Protein AF-A0A925YW49-F1 (afdb_monomer)

pLDDT: mean 83.59, std 14.42, range [41.22, 98.0]

Solvent-accessible surface area (backbone atoms only — not comparable to full-atom values): 11622 Å² total; per-residue (Å²): 133,91,85,91,88,90,87,86,74,69,70,67,58,54,56,54,53,50,52,53,51,54,50,52,53,54,55,55,59,61,57,54,54,59,50,54,48,52,54,51,44,43,70,61,32,30,30,22,32,72,50,40,40,83,30,24,50,74,82,43,64,48,84,72,46,85,48,82,84,59,51,49,72,68,56,49,52,48,52,54,50,34,51,74,68,64,39,38,46,30,37,29,30,42,33,33,38,38,31,25,48,55,89,66,76,49,68,24,55,40,46,41,40,49,19,44,34,22,57,72,82,42,79,73,43,80,35,45,53,89,59,67,44,80,40,57,48,28,94,68,57,48,81,41,68,28,62,42,72,46,48,50,30,81,80,43,47,91,52,41,71,69,43,46,52,50,51,51,34,20,50,42,66,68,42,94,57,83,60,50,51,35,37,44,24,38,47,21,30,72,43,100,92,44,78,45,69,51,95,60,74,45,74,32,30,53,88,51,75,75

Nearest PDB structures (foldseek):
  3but-assembly1_A-2  TM=4.505E-01  e=1.052E-03  Archaeoglobus fulgidus DSM 4304
  7a40-assembly2_B  TM=2.326E-01  e=1.062E+00  Caenorhabditis elegans
  5zbr-assembly2_A  TM=1.866E-01  e=8.525E-01  Rattus norvegicus

Secondary structure (DSSP, 8-state):
-------SSSHHHHHHHHHHHHHHHHHHHHHHHHHHHHHHHHHTSEEEEEEEEEEEETTEEGGG-SSGGGS-HHHHHHHHHHHHTT--EEEEEEEEEEE--GGG-S-EEE-EEEEEEEETTEEEEEE--SS-EEE-S-SSPEEEEEEEEEEHHHHHGGGHHHHHHHHHHHHTT-SSSPP-EEEEEEEEEEETTEEEE-SS-EEEESSS--

Foldseek 3Di:
DDDDDDDDDDPVVVVVVVVVVVVVVVVVVVQVVQVVLLVVQQVQKWKAWAAWAQKDKLNHRCLQDLDPVSQDPVNVVSLVVCLVVLWIKMKTWGKMWIARAVVSVDKHKFAKKWWFKDKQNFTWDIWMFPGIDIHDHDPGTDIGTIIDITTCSVGPVVCPSVRSSVSSCQRRVSDPDHIKIKIFIWTWGAGPVGIDIDPGTDIHTHPDID

Structure (mmCIF, N/CA/C/O backbone):
data_AF-A0A925YW49-F1
#
_entry.id   AF-A0A925YW49-F1
#
loop_
_atom_site.group_PDB
_atom_site.id
_atom_site.type_symbol
_atom_site.label_atom_id
_atom_site.label_alt_id
_atom_site.label_comp_id
_atom_site.label_asym_id
_atom_site.label_entity_id
_atom_site.label_seq_id
_atom_site.pdbx_PDB_ins_code
_atom_site.Cartn_x
_atom_site.Cartn_y
_atom_site.Cartn_z
_atom_site.occupancy
_atom_site.B_iso_or_equiv
_atom_site.auth_seq_id
_atom_site.auth_comp_id
_atom_site.auth_asym_id
_atom_site.auth_atom_id
_atom_site.pdbx_PDB_model_num
ATOM 1 N N . MET A 1 1 ? 66.474 49.342 -42.783 1.00 41.22 1 MET A N 1
ATOM 2 C CA . MET A 1 1 ? 65.760 49.451 -41.494 1.00 41.22 1 MET A CA 1
ATOM 3 C C . MET A 1 1 ? 64.376 48.838 -41.657 1.00 41.22 1 MET A C 1
ATOM 5 O O . MET A 1 1 ? 63.644 49.258 -42.536 1.00 41.22 1 MET A O 1
ATOM 9 N N . GLN A 1 2 ? 64.138 47.773 -40.887 1.00 48.06 2 GLN A N 1
ATOM 10 C CA . GLN A 1 2 ? 62.879 47.123 -40.485 1.00 48.06 2 GLN A CA 1
ATOM 11 C C . GLN A 1 2 ? 61.585 47.440 -41.259 1.00 48.06 2 GLN A C 1
ATOM 13 O O . GLN A 1 2 ? 60.981 48.477 -41.037 1.00 48.06 2 GLN A O 1
ATOM 18 N N . HIS A 1 3 ? 61.067 46.461 -42.003 1.00 46.75 3 HIS A N 1
ATOM 19 C CA . HIS A 1 3 ? 59.624 46.239 -42.145 1.00 46.75 3 HIS A CA 1
ATOM 20 C C . HIS A 1 3 ? 59.361 44.743 -42.379 1.00 46.75 3 HIS A C 1
ATOM 22 O O . HIS A 1 3 ? 60.137 44.104 -43.081 1.00 46.75 3 HIS A O 1
ATOM 28 N N . LEU A 1 4 ? 58.247 44.249 -41.818 1.00 51.31 4 LEU A N 1
ATOM 29 C CA . LEU A 1 4 ? 57.618 42.915 -41.938 1.00 51.31 4 LEU A CA 1
ATOM 30 C C . LEU A 1 4 ? 57.817 41.952 -40.759 1.00 51.31 4 LEU A C 1
ATOM 32 O O . LEU A 1 4 ? 58.617 41.033 -40.822 1.00 51.31 4 LEU A O 1
ATOM 36 N N . HIS A 1 5 ? 56.960 42.080 -39.745 1.00 52.75 5 HIS A N 1
ATOM 37 C CA . HIS A 1 5 ? 56.426 40.942 -38.989 1.00 52.75 5 HIS A CA 1
ATOM 38 C C . HIS A 1 5 ? 55.096 41.364 -38.359 1.00 52.75 5 HIS A C 1
ATOM 40 O O . HIS A 1 5 ? 55.127 42.151 -37.424 1.00 52.75 5 HIS A O 1
ATOM 46 N N . ALA A 1 6 ? 53.956 40.867 -38.861 1.00 56.25 6 ALA A N 1
ATOM 47 C CA . ALA A 1 6 ? 52.731 40.633 -38.069 1.00 56.25 6 ALA A CA 1
ATOM 48 C C . ALA A 1 6 ? 51.527 40.242 -38.950 1.00 56.25 6 ALA A C 1
ATOM 50 O O . ALA A 1 6 ? 50.597 41.022 -39.084 1.00 56.25 6 ALA A O 1
ATOM 51 N N . VAL A 1 7 ? 51.480 39.030 -39.517 1.00 57.09 7 VAL A N 1
ATOM 52 C CA . VAL A 1 7 ? 50.195 38.437 -39.953 1.00 57.09 7 VAL A CA 1
ATOM 53 C C . VAL A 1 7 ? 50.278 36.907 -39.875 1.00 57.09 7 VAL A C 1
ATOM 55 O O . VAL A 1 7 ? 50.508 36.263 -40.893 1.00 57.09 7 VAL A O 1
ATOM 58 N N . ARG A 1 8 ? 50.129 36.279 -38.691 1.00 53.94 8 ARG A N 1
ATOM 59 C CA . ARG A 1 8 ? 49.793 34.829 -38.645 1.00 53.94 8 ARG A CA 1
ATOM 60 C C . ARG A 1 8 ? 49.274 34.229 -37.328 1.00 53.94 8 ARG A C 1
ATOM 62 O O . ARG A 1 8 ? 49.389 33.023 -37.147 1.00 53.94 8 ARG A O 1
ATOM 69 N N . THR A 1 9 ? 48.672 34.995 -36.417 1.00 51.91 9 THR A N 1
ATOM 70 C CA . THR A 1 9 ? 48.276 34.453 -35.093 1.00 51.91 9 THR A CA 1
ATOM 71 C C . THR A 1 9 ? 46.770 34.383 -34.811 1.00 51.91 9 THR A C 1
ATOM 73 O O . THR A 1 9 ? 46.378 33.720 -33.858 1.00 51.91 9 THR A O 1
ATOM 76 N N . HIS A 1 10 ? 45.892 34.970 -35.635 1.00 49.78 10 HIS A N 1
ATOM 77 C CA . HIS A 1 10 ? 44.449 34.994 -35.324 1.00 49.78 10 HIS A CA 1
ATOM 78 C C . HIS A 1 10 ? 43.659 33.741 -35.757 1.00 49.78 10 HIS A C 1
ATOM 80 O O . HIS A 1 10 ? 42.745 33.323 -35.043 1.00 49.78 10 HIS A O 1
ATOM 86 N N . SER A 1 11 ? 44.020 33.105 -36.878 1.00 53.34 11 SER A N 1
ATOM 87 C CA . SER A 1 11 ? 43.208 32.037 -37.498 1.00 53.34 11 SER A CA 1
ATOM 88 C C . SER A 1 11 ? 43.183 30.722 -36.694 1.00 53.34 11 SER A C 1
ATOM 90 O O . SER A 1 11 ? 42.149 30.065 -36.582 1.00 53.34 11 SER A O 1
ATOM 92 N N . THR A 1 12 ? 44.285 30.368 -36.027 1.00 51.78 12 THR A N 1
ATOM 93 C CA . THR A 1 12 ? 44.397 29.112 -35.262 1.00 51.78 12 THR A CA 1
ATOM 94 C C . THR A 1 12 ? 43.567 29.109 -33.973 1.00 51.78 12 THR A C 1
ATOM 96 O O . THR A 1 12 ? 43.119 28.050 -33.533 1.00 51.78 12 THR A O 1
ATOM 99 N N . SER A 1 13 ? 43.301 30.279 -33.378 1.00 57.59 13 SER A N 1
ATOM 100 C CA . SER A 1 13 ? 42.516 30.390 -32.138 1.00 57.59 13 SER A CA 1
ATOM 101 C C . SER A 1 13 ? 41.012 30.173 -32.353 1.00 57.59 13 SER A C 1
ATOM 103 O O . SER A 1 13 ? 40.352 29.559 -31.515 1.00 57.59 13 SER A O 1
ATOM 105 N N . LEU A 1 14 ? 40.480 30.621 -33.495 1.00 57.44 14 LEU A N 1
ATOM 106 C CA . LEU A 1 14 ? 39.070 30.482 -33.870 1.00 57.44 14 LEU A CA 1
ATOM 107 C C . LEU A 1 14 ? 38.728 29.033 -34.234 1.00 57.44 14 LEU A C 1
ATOM 109 O O . LEU A 1 14 ? 37.736 28.500 -33.745 1.00 57.44 14 LEU A O 1
ATOM 113 N N . ILE A 1 15 ? 39.598 28.358 -34.991 1.00 59.41 15 ILE A N 1
ATOM 114 C CA . ILE A 1 15 ? 39.427 26.944 -35.366 1.00 59.41 15 ILE A CA 1
ATOM 115 C C . ILE A 1 15 ? 39.501 26.031 -34.129 1.00 59.41 15 ILE A C 1
ATOM 117 O O . ILE A 1 15 ? 38.714 25.090 -34.009 1.00 59.41 15 ILE A O 1
ATOM 121 N N . ARG A 1 16 ? 40.385 26.340 -33.164 1.00 58.62 16 ARG A N 1
ATOM 122 C CA . ARG A 1 16 ? 40.495 25.608 -31.886 1.00 58.62 16 ARG A CA 1
ATOM 123 C C . ARG A 1 16 ? 39.280 25.823 -30.978 1.00 58.62 16 ARG A C 1
ATOM 125 O O . ARG A 1 16 ? 38.855 24.900 -30.295 1.00 58.62 16 ARG A O 1
ATOM 132 N N . ARG A 1 17 ? 38.697 27.027 -30.975 1.00 60.09 17 ARG A N 1
ATOM 133 C CA . ARG A 1 17 ? 37.456 27.330 -30.236 1.00 60.09 17 ARG A CA 1
ATOM 134 C C . ARG A 1 17 ? 36.233 26.653 -30.862 1.00 60.09 17 ARG A C 1
ATOM 136 O O . ARG A 1 17 ? 35.363 26.181 -30.132 1.00 60.09 17 ARG A O 1
ATOM 143 N N . PHE A 1 18 ? 36.195 26.555 -32.190 1.00 60.81 18 PHE A N 1
ATOM 144 C CA . PHE A 1 18 ? 35.113 25.892 -32.918 1.00 60.81 18 PHE A CA 1
ATOM 145 C C . PHE A 1 18 ? 35.139 24.369 -32.722 1.00 60.81 18 PHE A C 1
ATOM 147 O O . PHE A 1 18 ? 34.116 23.779 -32.389 1.00 60.81 18 PHE A O 1
ATOM 154 N N . THR A 1 19 ? 36.314 23.738 -32.809 1.00 66.00 19 THR A N 1
ATOM 155 C CA . THR A 1 19 ? 36.469 22.294 -32.535 1.00 66.00 19 THR A CA 1
ATOM 156 C C . THR A 1 19 ? 36.156 21.930 -31.083 1.00 66.00 19 THR A C 1
ATOM 158 O O . THR A 1 19 ? 35.494 20.921 -30.855 1.00 66.00 19 THR A O 1
ATOM 161 N N . LEU A 1 20 ? 36.528 22.766 -30.104 1.00 66.50 20 LEU A N 1
ATOM 162 C CA . LEU A 1 20 ? 36.166 22.544 -28.696 1.00 66.50 20 LEU A CA 1
ATOM 163 C C . LEU A 1 20 ? 34.647 22.648 -28.460 1.00 66.50 20 LEU A C 1
ATOM 165 O O . LEU A 1 20 ? 34.081 21.870 -27.698 1.00 66.50 20 LEU A O 1
ATOM 169 N N . SER A 1 21 ? 33.982 23.580 -29.150 1.00 68.12 21 SER A N 1
ATOM 170 C CA . SER A 1 21 ? 32.527 23.767 -29.054 1.00 68.12 21 SER A CA 1
ATOM 171 C C . SER A 1 21 ? 31.764 22.594 -29.677 1.00 68.12 21 SER A C 1
ATOM 173 O O . SER A 1 21 ? 30.837 22.074 -29.062 1.00 68.12 21 SER A O 1
ATOM 175 N N . VAL A 1 22 ? 32.189 22.115 -30.853 1.00 70.25 22 VAL A N 1
ATOM 176 C CA . VAL A 1 22 ? 31.599 20.933 -31.510 1.00 70.25 22 VAL A CA 1
ATOM 177 C C . VAL A 1 22 ? 31.833 19.663 -30.682 1.00 70.25 22 VAL A C 1
ATOM 179 O O . VAL A 1 22 ? 30.909 18.867 -30.521 1.00 70.25 22 VAL A O 1
ATOM 182 N N . ALA A 1 23 ? 33.018 19.499 -30.082 1.00 71.75 23 ALA A N 1
ATOM 183 C CA . ALA A 1 23 ? 33.314 18.377 -29.191 1.00 71.75 23 ALA A CA 1
ATOM 184 C C . ALA A 1 23 ? 32.429 18.389 -27.928 1.00 71.75 23 ALA A C 1
ATOM 186 O O . ALA A 1 23 ? 31.823 17.367 -27.603 1.00 71.75 23 ALA A O 1
ATOM 187 N N . CYS A 1 24 ? 32.262 19.540 -27.266 1.00 66.62 24 CYS A N 1
ATOM 188 C CA . CYS A 1 24 ? 31.346 19.672 -26.126 1.00 66.62 24 CYS A CA 1
ATOM 189 C C . CYS A 1 24 ? 29.885 19.387 -26.505 1.00 66.62 24 CYS A C 1
ATOM 191 O O . CYS A 1 24 ? 29.200 18.669 -25.779 1.00 66.62 24 CYS A O 1
ATOM 193 N N . ILE A 1 25 ? 29.410 19.887 -27.652 1.00 66.81 25 ILE A N 1
ATOM 194 C CA . ILE A 1 25 ? 28.046 19.609 -28.133 1.00 66.81 25 ILE A CA 1
ATOM 195 C C . ILE A 1 25 ? 27.869 18.108 -28.412 1.00 66.81 25 ILE A C 1
ATOM 197 O O . ILE A 1 25 ? 26.855 17.533 -28.024 1.00 66.81 25 ILE A O 1
ATOM 201 N N . SER A 1 26 ? 28.866 17.443 -29.005 1.00 61.72 26 SER A N 1
ATOM 202 C CA . SER A 1 26 ? 28.808 15.997 -29.264 1.00 61.72 26 SER A CA 1
ATOM 203 C C . SER A 1 26 ? 28.783 15.146 -27.983 1.00 61.72 26 SER A C 1
ATOM 205 O O . SER A 1 26 ? 28.053 14.156 -27.921 1.00 61.72 26 SER A O 1
ATOM 207 N N . LEU A 1 27 ? 29.493 15.564 -26.926 1.00 61.12 27 LEU A N 1
ATOM 208 C CA . LEU A 1 27 ? 29.489 14.888 -25.622 1.00 61.12 27 LEU A CA 1
ATOM 209 C C . LEU A 1 27 ? 28.134 15.023 -24.900 1.00 61.12 27 LEU A C 1
ATOM 211 O O . LEU A 1 27 ? 27.661 14.079 -24.262 1.00 61.12 27 LEU A O 1
ATOM 215 N N . LEU A 1 28 ? 27.477 16.180 -25.040 1.00 60.25 28 LEU A N 1
ATOM 216 C CA . LEU A 1 28 ? 26.144 16.423 -24.478 1.00 60.25 28 LEU A CA 1
ATOM 217 C C . LEU A 1 28 ? 25.065 15.564 -25.159 1.00 60.25 28 LEU A C 1
ATOM 219 O O . LEU A 1 28 ? 24.180 15.045 -24.479 1.00 60.25 28 LEU A O 1
ATOM 223 N N . MET A 1 29 ? 25.171 15.334 -26.473 1.00 59.22 29 MET A N 1
ATOM 224 C CA . MET A 1 29 ? 24.205 14.510 -27.214 1.00 59.22 29 MET A CA 1
ATOM 225 C C . MET A 1 29 ? 24.267 13.025 -26.816 1.00 59.22 29 MET A C 1
ATOM 227 O O . MET A 1 29 ? 23.222 12.391 -26.678 1.00 59.22 29 MET A O 1
ATOM 231 N N . LEU A 1 30 ? 25.456 12.474 -26.542 1.00 56.75 30 LEU A N 1
ATOM 232 C CA . LEU A 1 30 ? 25.621 11.069 -26.122 1.00 56.75 30 LEU A CA 1
ATOM 233 C C . LEU A 1 30 ? 25.052 10.787 -24.720 1.00 56.75 30 LEU A C 1
ATOM 235 O O . LEU A 1 30 ? 24.528 9.704 -24.465 1.00 56.75 30 LEU A O 1
ATOM 239 N N . SER A 1 31 ? 25.111 11.774 -23.824 1.00 56.53 31 SER A N 1
ATOM 240 C CA . SER A 1 31 ? 24.652 11.651 -22.431 1.00 56.53 31 SER A CA 1
ATOM 241 C C . SER A 1 31 ? 23.123 11.603 -22.314 1.00 56.53 31 SER A C 1
ATOM 243 O O . SER A 1 31 ? 22.579 10.953 -21.426 1.00 56.53 31 SER A O 1
ATOM 245 N N . SER A 1 32 ? 22.425 12.268 -23.239 1.00 55.62 32 SER A N 1
ATOM 246 C CA . SER A 1 32 ? 20.958 12.331 -23.261 1.00 55.62 32 SER A CA 1
ATOM 247 C C . SER A 1 32 ? 20.292 10.987 -23.591 1.00 55.62 32 SER A C 1
ATOM 249 O O . SER A 1 32 ? 19.174 10.709 -23.153 1.00 55.62 32 SER A O 1
ATOM 251 N N . CYS A 1 33 ? 20.988 10.116 -24.328 1.00 61.44 33 CYS A N 1
ATOM 252 C CA . CYS A 1 33 ? 20.426 8.854 -24.803 1.00 61.44 33 CYS A CA 1
ATOM 253 C C . CYS A 1 33 ? 20.283 7.824 -23.668 1.00 61.44 33 CYS A C 1
ATOM 255 O O . CYS A 1 33 ? 19.265 7.139 -23.576 1.00 61.44 33 CYS A O 1
ATOM 257 N N . THR A 1 34 ? 21.253 7.761 -22.749 1.00 61.66 34 THR A N 1
ATOM 258 C CA . THR A 1 34 ? 21.250 6.794 -21.635 1.00 61.66 34 THR A CA 1
ATOM 259 C C . THR A 1 34 ? 20.178 7.107 -20.585 1.00 61.66 34 THR A C 1
ATOM 261 O O . THR A 1 34 ? 19.569 6.191 -20.032 1.00 61.66 34 THR A O 1
ATOM 264 N N . GLN A 1 35 ? 19.883 8.391 -20.360 1.00 60.91 35 GLN A N 1
ATOM 265 C CA . GLN A 1 35 ? 18.832 8.861 -19.444 1.00 60.91 35 GLN A CA 1
ATOM 266 C C . GLN A 1 35 ? 17.438 8.492 -19.955 1.00 60.91 35 GLN A C 1
ATOM 268 O O . GLN A 1 35 ? 16.641 7.885 -19.234 1.00 60.91 35 GLN A O 1
ATOM 273 N N . LEU A 1 36 ? 17.167 8.789 -21.231 1.00 66.06 36 LEU A N 1
ATOM 274 C CA . LEU A 1 36 ? 15.921 8.392 -21.885 1.00 66.06 36 LEU A CA 1
ATOM 275 C C . LEU A 1 36 ? 15.748 6.873 -21.860 1.00 66.06 36 LEU A C 1
ATOM 277 O O . LEU A 1 36 ? 14.646 6.383 -21.629 1.00 66.06 36 LEU A O 1
ATOM 281 N N . GLN A 1 37 ? 16.831 6.116 -22.027 1.00 67.94 37 GLN A N 1
ATOM 282 C CA . GLN A 1 37 ? 16.778 4.660 -22.032 1.00 67.94 37 GLN A CA 1
ATOM 283 C C . GLN A 1 37 ? 16.391 4.075 -20.665 1.00 67.94 37 GLN A C 1
ATOM 285 O O . GLN A 1 37 ? 15.578 3.154 -20.616 1.00 67.94 37 GLN A O 1
ATOM 290 N N . GLN A 1 38 ? 16.882 4.630 -19.551 1.00 66.31 38 GLN A N 1
ATOM 291 C CA . GLN A 1 38 ? 16.454 4.201 -18.211 1.00 66.31 38 GLN A CA 1
ATOM 292 C C . GLN A 1 38 ? 14.992 4.555 -17.916 1.00 66.31 38 GLN A C 1
ATOM 294 O O . GLN A 1 38 ? 14.262 3.717 -17.378 1.00 66.31 38 GLN A O 1
ATOM 299 N N . MET A 1 39 ? 14.541 5.749 -18.315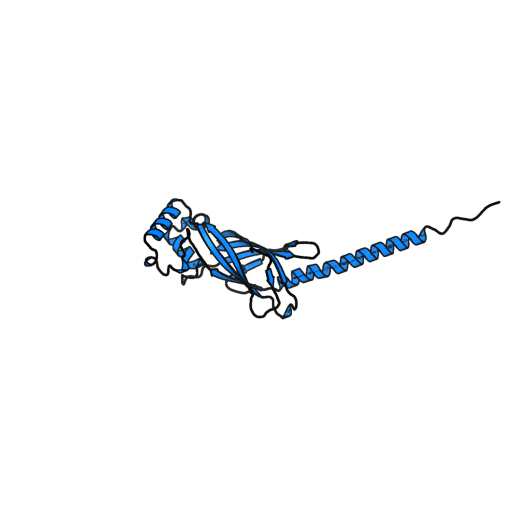 1.00 71.94 39 MET A N 1
ATOM 300 C CA . MET A 1 39 ? 13.124 6.119 -18.215 1.00 71.94 39 MET A CA 1
ATOM 301 C C . MET A 1 39 ? 12.251 5.156 -19.016 1.00 71.94 39 MET A C 1
ATOM 303 O O . MET A 1 39 ? 11.271 4.646 -18.488 1.00 71.94 39 MET A O 1
ATOM 307 N N . VAL A 1 40 ? 12.642 4.846 -20.253 1.00 72.69 40 VAL A N 1
ATOM 308 C CA . VAL A 1 40 ? 11.933 3.898 -21.120 1.00 72.69 40 VAL A CA 1
ATOM 309 C C . VAL A 1 40 ? 11.925 2.486 -20.527 1.00 72.69 40 VAL A C 1
ATOM 311 O O . VAL A 1 40 ? 10.911 1.803 -20.615 1.00 72.69 40 VAL A O 1
ATOM 314 N N . ASN A 1 41 ? 13.014 2.035 -19.903 1.00 75.88 41 ASN A N 1
ATOM 315 C CA . ASN A 1 41 ? 13.086 0.691 -19.322 1.00 75.88 41 ASN A CA 1
ATOM 316 C C . ASN A 1 41 ? 12.154 0.528 -18.117 1.00 75.88 41 ASN A C 1
ATOM 318 O O . ASN A 1 41 ? 11.452 -0.479 -18.028 1.00 75.88 41 ASN A O 1
ATOM 322 N N . LEU A 1 42 ? 12.107 1.514 -17.214 1.00 78.50 42 LEU A N 1
ATOM 323 C CA . LEU A 1 42 ? 11.147 1.480 -16.110 1.00 78.50 42 LEU A CA 1
ATOM 324 C C . LEU A 1 42 ? 9.708 1.733 -16.609 1.00 78.50 42 LEU A C 1
ATOM 326 O O . LEU A 1 42 ? 8.794 1.084 -16.118 1.00 78.50 42 LEU A O 1
ATOM 330 N N . ALA A 1 43 ? 9.500 2.555 -17.643 1.00 79.12 43 ALA A N 1
ATOM 331 C CA . ALA A 1 43 ? 8.176 2.781 -18.235 1.00 79.12 43 ALA A CA 1
ATOM 332 C C . ALA A 1 43 ? 7.609 1.538 -18.944 1.00 79.12 43 ALA A C 1
ATOM 334 O O . ALA A 1 43 ? 6.406 1.441 -19.154 1.00 79.12 43 ALA A O 1
ATOM 335 N N . LYS A 1 44 ? 8.470 0.588 -19.324 1.00 83.88 44 LYS A N 1
ATOM 336 C CA . LYS A 1 44 ? 8.077 -0.732 -19.835 1.00 83.88 44 LYS A CA 1
ATOM 337 C C . LYS A 1 44 ? 7.904 -1.777 -18.727 1.00 83.88 44 LYS A C 1
ATOM 339 O O . LYS A 1 44 ? 7.545 -2.915 -19.034 1.00 83.88 44 LYS A O 1
ATOM 344 N N . CYS A 1 45 ? 8.231 -1.449 -17.477 1.00 88.38 45 CYS A N 1
ATOM 345 C CA . CYS A 1 45 ? 7.896 -2.312 -16.353 1.00 88.38 45 CYS A CA 1
ATOM 346 C C . CYS A 1 45 ? 6.401 -2.203 -16.072 1.00 88.38 45 CYS A C 1
ATOM 348 O O . CYS A 1 45 ? 5.808 -1.144 -16.231 1.00 88.38 45 CYS A O 1
ATOM 350 N N . GLN A 1 46 ? 5.823 -3.316 -15.649 1.00 90.19 46 GLN A N 1
ATOM 351 C CA . GLN A 1 46 ? 4.415 -3.429 -15.327 1.00 90.19 46 GLN A CA 1
ATOM 352 C C . GLN A 1 46 ? 4.250 -3.546 -13.817 1.00 90.19 46 GLN A C 1
ATOM 354 O O . GLN A 1 46 ? 4.940 -4.349 -13.181 1.00 90.19 46 GLN A O 1
ATOM 359 N N . PHE A 1 47 ? 3.316 -2.795 -13.258 1.00 92.56 47 PHE A N 1
ATOM 360 C CA . PHE A 1 47 ? 3.033 -2.738 -11.832 1.00 92.56 47 PHE A CA 1
ATOM 361 C C . PHE A 1 47 ? 1.608 -3.216 -11.570 1.00 92.56 47 PHE A C 1
ATOM 363 O O . PHE A 1 47 ? 0.682 -2.915 -12.325 1.00 92.56 47 PHE A O 1
ATOM 370 N N . LYS A 1 48 ? 1.422 -3.952 -10.479 1.00 93.44 48 LYS A N 1
ATOM 371 C CA . LYS A 1 48 ? 0.108 -4.397 -10.010 1.00 93.44 48 LYS A CA 1
ATOM 372 C C . LYS A 1 48 ? 0.102 -4.453 -8.487 1.00 93.44 48 LYS A C 1
ATOM 374 O O . LYS A 1 48 ? 1.078 -4.893 -7.883 1.00 93.44 48 LYS A O 1
ATOM 379 N N . LEU A 1 49 ? -0.993 -4.035 -7.861 1.00 92.56 49 LEU A N 1
ATOM 380 C CA . LEU A 1 49 ? -1.220 -4.306 -6.439 1.00 92.56 49 LEU A CA 1
ATOM 381 C C . LEU A 1 49 ? -1.786 -5.723 -6.283 1.00 92.56 49 LEU A C 1
ATOM 383 O O . LEU A 1 49 ? -2.684 -6.116 -7.018 1.00 92.56 49 LEU A O 1
ATOM 387 N N . GLU A 1 50 ? -1.275 -6.502 -5.339 1.00 88.56 50 GLU A N 1
ATOM 388 C CA . GLU A 1 50 ? -1.806 -7.845 -5.071 1.00 88.56 50 GLU A CA 1
ATOM 389 C C . GLU A 1 50 ? -2.778 -7.797 -3.891 1.00 88.56 50 GLU A C 1
ATOM 391 O O . GLU A 1 50 ? -3.993 -7.853 -4.062 1.00 88.56 50 GLU A O 1
ATOM 396 N N . ASN A 1 51 ? -2.247 -7.644 -2.682 1.00 86.50 51 ASN A N 1
ATOM 397 C CA . ASN A 1 51 ? -3.017 -7.663 -1.446 1.00 86.50 51 ASN A CA 1
ATOM 398 C C . ASN A 1 51 ? -2.361 -6.790 -0.369 1.00 86.50 51 ASN A C 1
ATOM 400 O O . ASN A 1 51 ? -1.194 -6.406 -0.475 1.00 86.50 51 ASN A O 1
ATOM 404 N N . ALA A 1 52 ? -3.099 -6.506 0.703 1.00 90.94 52 ALA A N 1
ATOM 405 C CA . ALA A 1 52 ? -2.499 -6.042 1.945 1.00 90.94 52 ALA A CA 1
ATOM 406 C C . ALA A 1 52 ? -2.131 -7.256 2.809 1.00 90.94 52 ALA A C 1
ATOM 408 O O . ALA A 1 52 ? -2.971 -8.113 3.083 1.00 90.94 52 ALA A O 1
ATOM 409 N N . ALA A 1 53 ? -0.876 -7.336 3.237 1.00 90.50 53 ALA A N 1
ATOM 410 C CA . ALA A 1 53 ? -0.390 -8.353 4.163 1.00 90.50 53 ALA A CA 1
ATOM 411 C C . ALA A 1 53 ? -0.130 -7.752 5.548 1.00 90.50 53 ALA A C 1
ATOM 413 O O . ALA A 1 53 ? 0.019 -6.538 5.692 1.00 90.50 53 ALA A O 1
ATOM 414 N N . ASP A 1 54 ? -0.037 -8.612 6.563 1.00 91.06 54 ASP A N 1
ATOM 415 C CA . ASP A 1 54 ? 0.313 -8.230 7.939 1.00 91.06 54 ASP A CA 1
ATOM 416 C C . ASP A 1 54 ? -0.597 -7.146 8.537 1.00 91.06 54 ASP A C 1
ATOM 418 O O . ASP A 1 54 ? -0.151 -6.323 9.344 1.00 91.06 54 ASP A O 1
ATOM 422 N N . PHE A 1 55 ? -1.868 -7.133 8.119 1.00 91.69 55 PHE A N 1
ATOM 423 C CA . PHE A 1 55 ? -2.803 -6.075 8.468 1.00 91.69 55 PHE A CA 1
ATOM 424 C C . PHE A 1 55 ? -3.140 -6.104 9.958 1.00 91.69 55 PHE A C 1
ATOM 426 O O . PHE A 1 55 ? -3.593 -7.112 10.506 1.00 91.69 55 PHE A O 1
ATOM 433 N N . ARG A 1 56 ? -2.945 -4.962 10.615 1.00 93.19 56 ARG A N 1
ATOM 434 C CA . ARG A 1 56 ? -3.256 -4.750 12.026 1.00 93.19 56 ARG A CA 1
ATOM 435 C C . ARG A 1 56 ? -4.113 -3.513 12.204 1.00 93.19 56 ARG A C 1
ATOM 437 O O . ARG A 1 56 ? -3.855 -2.505 11.559 1.00 93.19 56 ARG A O 1
ATOM 444 N N . VAL A 1 57 ? -5.063 -3.558 13.136 1.00 93.12 57 VAL A N 1
ATOM 445 C CA . VAL A 1 57 ? -5.843 -2.391 13.588 1.00 93.12 57 VAL A CA 1
ATOM 446 C C . VAL A 1 57 ? -5.647 -2.217 15.076 1.00 93.12 57 VAL A C 1
ATOM 448 O O . VAL A 1 57 ? -5.874 -3.141 15.850 1.00 93.12 57 VAL A O 1
ATOM 451 N N . SER A 1 58 ? -5.201 -1.043 15.505 1.00 92.06 58 SER A N 1
ATOM 452 C CA . SER A 1 58 ? -4.875 -0.757 16.901 1.00 92.06 58 SER A CA 1
ATOM 453 C C . SER A 1 58 ? -3.921 -1.806 17.498 1.00 92.06 58 SER A C 1
ATOM 455 O O . SER A 1 58 ? -3.996 -2.133 18.681 1.00 92.06 58 SER A O 1
ATOM 457 N N . GLY A 1 59 ? -3.023 -2.359 16.674 1.00 89.19 59 GLY A N 1
ATOM 458 C CA . GLY A 1 59 ? -2.081 -3.425 17.038 1.00 89.19 59 GLY A CA 1
ATOM 459 C C . GLY A 1 59 ? -2.666 -4.844 17.085 1.00 89.19 59 GLY A C 1
ATOM 460 O O . GLY A 1 59 ? -1.921 -5.773 17.383 1.00 89.19 59 GLY A O 1
ATOM 461 N N . ILE A 1 60 ? -3.955 -5.024 16.792 1.00 89.50 60 ILE A N 1
ATOM 462 C CA . ILE A 1 60 ? -4.626 -6.328 16.723 1.00 89.50 60 ILE A CA 1
ATOM 463 C C . ILE A 1 60 ? -4.466 -6.876 15.308 1.00 89.50 60 ILE A C 1
ATOM 465 O O . ILE A 1 60 ? -4.791 -6.187 14.343 1.00 89.50 60 ILE A O 1
ATOM 469 N N . ASP A 1 61 ? -3.953 -8.097 15.188 1.00 86.88 61 ASP A N 1
ATOM 470 C CA . ASP A 1 61 ? -3.791 -8.803 13.916 1.00 86.88 61 ASP A CA 1
ATOM 471 C C . ASP A 1 61 ? -5.152 -9.278 13.399 1.00 86.88 61 ASP A C 1
ATOM 473 O O . ASP A 1 61 ? -5.712 -10.258 13.897 1.00 86.88 61 ASP A O 1
ATOM 477 N N . VAL A 1 62 ? -5.690 -8.573 12.401 1.00 78.38 62 VAL A N 1
ATOM 478 C CA . VAL A 1 62 ? -6.998 -8.916 11.830 1.00 78.38 62 VAL A CA 1
ATOM 479 C C . VAL A 1 62 ? -6.935 -10.146 10.949 1.00 78.38 62 VAL A C 1
ATOM 481 O O . VAL A 1 62 ? -7.969 -10.782 10.828 1.00 78.38 62 VAL A O 1
ATOM 484 N N . SER A 1 63 ? -5.770 -10.575 10.439 1.00 68.62 63 SER A N 1
ATOM 485 C CA . SER A 1 63 ? -5.659 -11.811 9.632 1.00 68.62 63 SER A CA 1
ATOM 486 C C . SER A 1 63 ? -6.159 -13.068 10.362 1.00 68.62 63 SER A C 1
ATOM 488 O O . SER A 1 63 ? -6.490 -14.078 9.740 1.00 68.62 63 SER A O 1
ATOM 490 N N . ARG A 1 64 ? -6.252 -12.996 11.695 1.00 67.88 64 ARG A N 1
ATOM 491 C CA . ARG A 1 64 ? -6.747 -14.061 12.575 1.00 67.88 64 ARG A CA 1
ATOM 492 C C . ARG A 1 64 ? -8.253 -13.992 12.832 1.00 67.88 64 ARG A C 1
ATOM 494 O O . ARG A 1 64 ? -8.813 -14.955 13.345 1.00 67.88 64 ARG A O 1
ATOM 501 N N . ILE A 1 65 ? -8.900 -12.880 12.489 1.00 66.62 65 ILE A N 1
ATOM 502 C CA . ILE A 1 65 ? -10.310 -12.603 12.768 1.00 66.62 65 ILE A CA 1
ATOM 503 C C . ILE A 1 65 ? -11.130 -13.026 11.545 1.00 66.62 65 ILE A C 1
ATOM 505 O O . ILE A 1 65 ? -11.262 -12.275 10.582 1.00 66.62 65 ILE A O 1
ATOM 509 N N . ARG A 1 66 ? -11.673 -14.249 11.564 1.00 65.25 66 ARG A N 1
ATOM 510 C CA . ARG A 1 66 ? -12.546 -14.759 10.485 1.00 65.25 66 ARG A CA 1
ATOM 511 C C . ARG A 1 66 ? -14.000 -14.336 10.685 1.00 65.25 66 ARG A C 1
ATOM 513 O O . ARG A 1 66 ? -14.784 -14.327 9.742 1.00 65.25 66 ARG A O 1
ATOM 520 N N . SER A 1 67 ? -14.358 -13.992 11.917 1.00 65.19 67 SER A N 1
ATOM 521 C CA . SER A 1 67 ? -15.691 -13.587 12.341 1.00 65.19 67 SER A CA 1
ATOM 522 C C . SER A 1 67 ? -15.619 -12.692 13.582 1.00 65.19 67 SER A C 1
ATOM 524 O O . SER A 1 67 ? -14.633 -12.701 14.316 1.00 65.19 67 SER A O 1
ATOM 526 N N . TYR A 1 68 ? -16.689 -11.944 13.862 1.00 64.69 68 TYR A N 1
ATOM 527 C CA . TYR A 1 68 ? -16.798 -11.106 15.066 1.00 64.69 68 TYR A CA 1
ATOM 528 C C . TYR A 1 68 ? -16.615 -11.887 16.375 1.00 64.69 68 TYR A C 1
ATOM 530 O O . TYR A 1 68 ? -16.147 -11.324 17.361 1.00 64.69 68 TYR A O 1
ATOM 538 N N . SER A 1 69 ? -16.943 -13.182 16.376 1.00 71.12 69 SER A N 1
ATOM 539 C CA . SER A 1 69 ? -16.743 -14.088 17.512 1.00 71.12 69 SER A CA 1
ATOM 540 C C . SER A 1 69 ? -15.282 -14.458 17.770 1.00 71.12 69 SER A C 1
ATOM 542 O O . SER A 1 69 ? -14.974 -14.912 18.868 1.00 71.12 69 SER A O 1
ATOM 544 N N . ASP A 1 70 ? -14.385 -14.249 16.803 1.00 72.62 70 ASP A N 1
ATOM 545 C CA . ASP A 1 70 ? -12.954 -14.543 16.961 1.00 72.62 70 ASP A CA 1
ATOM 546 C C . ASP A 1 70 ? -12.197 -13.396 17.646 1.00 72.62 70 ASP A C 1
ATOM 548 O O . ASP A 1 70 ? -11.033 -13.544 18.023 1.00 72.62 70 ASP A O 1
ATOM 552 N N . ILE A 1 71 ? -12.852 -12.242 17.819 1.00 79.38 71 ILE A N 1
ATOM 553 C CA . ILE A 1 71 ? -12.288 -11.103 18.537 1.00 79.38 71 ILE A CA 1
ATOM 554 C C . ILE A 1 71 ? -12.395 -11.385 20.034 1.00 79.38 71 ILE A C 1
ATOM 556 O O . ILE A 1 71 ? -13.485 -11.402 20.607 1.00 79.38 71 ILE A O 1
ATOM 560 N N . GLY A 1 72 ? -11.248 -11.572 20.688 1.00 84.75 72 GLY A N 1
ATOM 561 C CA . GLY A 1 72 ? -11.198 -11.714 22.138 1.00 84.75 72 GLY A CA 1
ATOM 562 C C . GLY A 1 72 ? -11.784 -10.486 22.844 1.00 84.75 72 GLY A C 1
ATOM 563 O O . GLY A 1 72 ? -11.659 -9.359 22.366 1.00 84.75 72 GLY A O 1
ATOM 564 N N . LEU A 1 73 ? -12.381 -10.681 24.024 1.00 87.69 73 LEU A N 1
ATOM 565 C CA . LEU A 1 73 ? -13.028 -9.608 24.796 1.00 87.69 73 LEU A CA 1
ATOM 566 C C . LEU A 1 73 ? -12.115 -8.385 25.009 1.00 87.69 73 LEU A C 1
ATOM 568 O O . LEU A 1 73 ? -12.567 -7.244 24.941 1.00 87.69 73 LEU A O 1
ATOM 572 N N . MET A 1 74 ? -10.821 -8.622 25.236 1.00 89.31 74 MET A N 1
ATOM 573 C CA . MET A 1 74 ? -9.837 -7.559 25.443 1.00 89.31 74 MET A CA 1
ATOM 574 C C . MET A 1 74 ? -9.538 -6.771 24.159 1.00 89.31 74 MET A C 1
ATOM 576 O O . MET A 1 74 ? -9.424 -5.546 24.204 1.00 89.31 74 MET A O 1
ATOM 580 N N . ASP A 1 75 ? -9.487 -7.449 23.012 1.00 89.81 75 ASP A N 1
ATOM 581 C CA . ASP A 1 75 ? -9.321 -6.811 21.704 1.00 89.81 75 ASP A CA 1
ATOM 582 C C . ASP A 1 75 ? -10.565 -5.994 21.341 1.00 89.81 75 ASP A C 1
ATOM 584 O O . ASP A 1 75 ? -10.449 -4.843 20.919 1.00 89.81 75 ASP A O 1
ATOM 588 N N . ALA A 1 76 ? -11.759 -6.531 21.605 1.00 89.31 76 ALA A N 1
ATOM 589 C CA . ALA A 1 76 ? -13.016 -5.813 21.417 1.00 89.31 76 ALA A CA 1
ATOM 590 C C . ALA A 1 76 ? -13.075 -4.537 22.276 1.00 89.31 76 ALA A C 1
ATOM 592 O O . ALA A 1 76 ? -13.371 -3.458 21.760 1.00 89.31 76 ALA A O 1
ATOM 593 N N . ALA A 1 77 ? -12.719 -4.627 23.563 1.00 92.44 77 ALA A N 1
ATOM 594 C CA . ALA A 1 77 ? -12.658 -3.469 24.456 1.00 92.44 77 ALA A CA 1
ATOM 595 C C . ALA A 1 77 ? -11.659 -2.410 23.959 1.00 92.44 77 ALA A C 1
ATOM 597 O O . ALA A 1 77 ? -11.959 -1.214 23.980 1.00 92.44 77 ALA A O 1
ATOM 598 N N . LYS A 1 78 ? -10.497 -2.837 23.450 1.00 92.38 78 LYS A N 1
ATOM 599 C CA . LYS A 1 78 ? -9.489 -1.940 22.873 1.00 92.38 78 LYS A CA 1
ATOM 600 C C . LYS A 1 78 ? -10.002 -1.228 21.621 1.00 92.38 78 LYS A C 1
ATOM 602 O O . LYS A 1 78 ? -9.787 -0.025 21.489 1.00 92.38 78 LYS A O 1
ATOM 607 N N . LEU A 1 79 ? -10.682 -1.940 20.722 1.00 92.31 79 LEU A N 1
ATOM 608 C CA . LEU A 1 79 ? -11.269 -1.353 19.513 1.00 92.31 79 LEU A CA 1
ATOM 609 C C . LEU A 1 79 ? -12.348 -0.321 19.860 1.00 92.31 79 LEU A C 1
ATOM 611 O O . LEU A 1 79 ? -12.331 0.781 19.315 1.00 92.31 79 LEU A O 1
ATOM 615 N N . VAL A 1 80 ? -13.235 -0.637 20.811 1.00 94.19 80 VAL A N 1
ATOM 616 C CA . VAL A 1 80 ? -14.258 0.301 21.306 1.00 94.19 80 VAL A CA 1
ATOM 617 C C . VAL A 1 80 ? -13.612 1.536 21.932 1.00 94.19 80 VAL A C 1
ATOM 619 O O . VAL A 1 80 ? -14.001 2.661 21.610 1.00 94.19 80 VAL A O 1
ATOM 622 N N . TYR A 1 81 ? -12.603 1.348 22.787 1.00 95.44 81 TYR A N 1
ATOM 623 C CA . TYR A 1 81 ? -11.879 2.454 23.407 1.00 95.44 81 TYR A CA 1
ATOM 624 C C . TYR A 1 81 ? -11.244 3.363 22.348 1.00 95.44 81 TYR A C 1
ATOM 626 O O . TYR A 1 81 ? -11.507 4.562 22.346 1.00 95.44 81 TYR A O 1
ATOM 634 N N . GLN A 1 82 ? -10.492 2.805 21.400 1.00 95.94 82 GLN A N 1
ATOM 635 C CA . GLN A 1 82 ? -9.826 3.575 20.344 1.00 95.94 82 GLN A CA 1
ATOM 636 C C . GLN A 1 82 ? -10.830 4.328 19.462 1.00 95.94 82 GLN A C 1
ATOM 638 O O . GLN A 1 82 ? -10.682 5.528 19.219 1.00 95.94 82 GLN A O 1
ATOM 643 N N . PHE A 1 83 ? -11.931 3.674 19.091 1.00 96.19 83 PHE A N 1
ATOM 644 C CA . PHE A 1 83 ? -13.018 4.324 18.367 1.00 96.19 83 PHE A CA 1
ATOM 645 C C . PHE A 1 83 ? -13.629 5.497 19.143 1.00 96.19 83 PHE A C 1
ATOM 647 O O . PHE A 1 83 ? -13.877 6.551 18.556 1.00 96.19 83 PHE A O 1
ATOM 654 N N . SER A 1 84 ? -13.823 5.364 20.461 1.00 97.12 84 SER A N 1
ATOM 655 C CA . SER A 1 84 ? -14.310 6.472 21.299 1.00 97.12 84 SER A CA 1
ATOM 656 C C . SER A 1 84 ? -13.334 7.656 21.340 1.00 97.12 84 SER A C 1
ATOM 658 O O . SER A 1 84 ? -13.762 8.806 21.429 1.00 97.12 84 SER A O 1
ATOM 660 N N . GLN A 1 85 ? -12.034 7.379 21.186 1.00 97.56 85 GLN A N 1
ATOM 661 C CA . GLN A 1 85 ? -10.974 8.380 21.040 1.00 97.56 85 GLN A CA 1
ATOM 662 C C . GLN A 1 85 ? -10.858 8.936 19.613 1.00 97.56 85 GLN A C 1
ATOM 664 O O . GLN A 1 85 ? -9.928 9.689 19.328 1.00 97.56 85 GLN A O 1
ATOM 669 N N . LYS A 1 86 ? -11.784 8.586 18.708 1.00 97.62 86 LYS A N 1
ATOM 670 C CA . LYS A 1 86 ? -11.775 9.024 17.304 1.00 97.62 86 LYS A CA 1
ATOM 671 C C . LYS A 1 86 ? -10.480 8.655 16.568 1.00 97.62 86 LYS A C 1
ATOM 673 O O . LYS A 1 86 ? -9.985 9.424 15.747 1.00 97.62 86 LYS A O 1
ATOM 678 N N . SER A 1 87 ? -9.925 7.486 16.886 1.00 97.06 87 SER A N 1
ATOM 679 C CA . SER A 1 87 ? -8.650 7.007 16.352 1.00 97.06 87 SER A CA 1
ATOM 680 C C . SER A 1 87 ? -8.723 5.508 16.097 1.00 97.06 87 SER A C 1
ATOM 682 O O . SER A 1 87 ? -9.065 4.738 16.988 1.00 97.06 87 SER A O 1
ATOM 684 N N . MET A 1 88 ? -8.407 5.070 14.882 1.00 96.75 88 MET A N 1
ATOM 685 C CA . MET A 1 88 ? -8.312 3.651 14.520 1.00 96.75 88 MET A CA 1
ATOM 686 C C . MET A 1 88 ? -7.060 3.425 13.662 1.00 96.75 88 MET A C 1
ATOM 688 O O . MET A 1 88 ? -7.172 3.239 12.446 1.00 96.75 88 MET A O 1
ATOM 692 N N . PRO A 1 89 ? -5.855 3.451 14.264 1.00 96.94 89 PRO A N 1
ATOM 693 C CA . PRO A 1 89 ? -4.606 3.275 13.534 1.00 96.94 89 PRO A CA 1
ATOM 694 C C . PRO A 1 89 ? -4.531 1.873 12.936 1.00 96.94 89 PRO A C 1
ATOM 696 O O . PRO A 1 89 ? -4.674 0.886 13.652 1.00 96.94 89 PRO A O 1
ATOM 699 N N . ALA A 1 90 ? -4.264 1.777 11.646 1.00 95.88 90 ALA A N 1
ATOM 700 C CA . ALA A 1 90 ? -4.061 0.541 10.924 1.00 95.88 90 ALA A CA 1
ATOM 701 C C . ALA A 1 90 ? -2.690 0.533 10.249 1.00 95.88 90 ALA A C 1
ATOM 703 O O . ALA A 1 90 ? -2.239 1.549 9.716 1.00 95.88 90 ALA A O 1
ATOM 704 N N . THR A 1 91 ? -2.033 -0.622 10.272 1.00 96.88 91 THR A N 1
ATOM 705 C CA . THR A 1 91 ? -0.745 -0.840 9.611 1.00 96.88 91 THR A CA 1
ATOM 706 C C . THR A 1 91 ? -0.779 -2.114 8.790 1.00 96.88 91 THR A C 1
ATOM 708 O O . THR A 1 91 ? -1.387 -3.099 9.201 1.00 96.88 91 THR A O 1
ATOM 711 N N . PHE A 1 92 ? -0.152 -2.092 7.617 1.00 95.44 92 PHE A N 1
ATOM 712 C CA . PHE A 1 92 ? -0.061 -3.247 6.723 1.00 95.44 92 PHE A CA 1
ATOM 713 C C . PHE A 1 92 ? 1.051 -3.058 5.693 1.00 95.44 92 PHE A C 1
ATOM 715 O O . PHE A 1 92 ? 1.528 -1.944 5.475 1.00 95.44 92 PHE A O 1
ATOM 722 N N . ASN A 1 93 ? 1.436 -4.148 5.035 1.00 95.19 93 ASN A N 1
ATOM 723 C CA . ASN A 1 93 ? 2.320 -4.133 3.877 1.00 95.19 93 ASN A CA 1
ATOM 724 C C . ASN A 1 93 ? 1.476 -4.242 2.609 1.00 95.19 93 ASN A C 1
ATOM 726 O O . ASN A 1 93 ? 0.882 -5.289 2.345 1.00 95.19 93 ASN A O 1
ATOM 730 N N . LEU A 1 94 ? 1.417 -3.171 1.821 1.00 95.06 94 LEU A N 1
ATOM 731 C CA . LEU A 1 94 ? 0.805 -3.215 0.500 1.00 95.06 94 LEU A CA 1
ATOM 732 C C . LEU A 1 94 ? 1.758 -3.948 -0.449 1.00 95.06 94 LEU A C 1
ATOM 734 O O . LEU A 1 94 ? 2.838 -3.444 -0.765 1.00 95.06 94 LEU A O 1
ATOM 738 N N . LYS A 1 95 ? 1.368 -5.153 -0.871 1.00 94.44 95 LYS A N 1
ATOM 739 C CA . LYS A 1 95 ? 2.155 -5.983 -1.783 1.00 94.44 95 LYS A CA 1
ATOM 740 C C . LYS A 1 95 ? 1.981 -5.472 -3.207 1.00 94.44 95 LYS A C 1
ATOM 742 O O . LYS A 1 95 ? 0.870 -5.454 -3.739 1.00 94.44 95 LYS A O 1
ATOM 747 N N . MET A 1 96 ? 3.087 -5.077 -3.822 1.00 94.81 96 MET A N 1
ATOM 748 C CA . MET A 1 96 ? 3.143 -4.639 -5.210 1.00 94.81 96 MET A CA 1
ATOM 749 C C . MET A 1 96 ? 3.976 -5.630 -6.023 1.00 94.81 96 MET A C 1
ATOM 751 O O . MET A 1 96 ? 5.158 -5.831 -5.750 1.00 94.81 96 MET A O 1
ATOM 755 N N . ALA A 1 97 ? 3.368 -6.229 -7.040 1.00 94.56 97 ALA A N 1
ATOM 756 C CA . ALA A 1 97 ? 4.062 -7.020 -8.039 1.00 94.56 97 ALA A CA 1
ATOM 757 C C . ALA A 1 97 ? 4.627 -6.094 -9.121 1.00 94.56 97 ALA A C 1
ATOM 759 O O . ALA A 1 97 ? 3.907 -5.267 -9.685 1.00 94.56 97 ALA A O 1
ATOM 760 N N . VAL A 1 98 ? 5.910 -6.259 -9.433 1.00 94.38 98 VAL A N 1
ATOM 761 C CA . VAL A 1 98 ? 6.603 -5.499 -10.475 1.00 94.38 98 VAL A CA 1
ATOM 762 C C . VAL A 1 98 ? 7.234 -6.461 -11.470 1.00 94.38 98 VAL A C 1
ATOM 764 O O . VAL A 1 98 ? 8.066 -7.290 -11.104 1.00 94.38 98 VAL A O 1
ATOM 767 N N . ARG A 1 99 ? 6.859 -6.365 -12.744 1.00 94.12 99 ARG A N 1
ATOM 768 C CA . ARG A 1 99 ? 7.407 -7.198 -13.821 1.00 94.12 99 ARG A CA 1
ATOM 769 C C . ARG A 1 99 ? 8.202 -6.340 -14.793 1.00 94.12 99 ARG A C 1
ATOM 771 O O . ARG A 1 99 ? 7.676 -5.388 -15.352 1.00 94.12 99 ARG A O 1
ATOM 778 N N . ASN A 1 100 ? 9.442 -6.735 -15.059 1.00 93.94 100 ASN A N 1
ATOM 779 C CA . ASN A 1 100 ? 10.245 -6.205 -16.157 1.00 93.94 100 ASN A CA 1
ATOM 780 C C . ASN A 1 100 ? 10.293 -7.263 -17.276 1.00 93.94 100 ASN A C 1
ATOM 782 O O . ASN A 1 100 ? 11.000 -8.259 -17.114 1.00 93.94 100 ASN A O 1
ATOM 786 N N . PRO A 1 101 ? 9.532 -7.112 -18.378 1.00 92.56 101 PRO A N 1
ATOM 787 C CA . PRO A 1 101 ? 9.505 -8.098 -19.457 1.00 92.56 101 PRO A CA 1
ATOM 788 C C . PRO A 1 101 ? 10.905 -8.439 -19.981 1.00 92.56 101 PRO A C 1
ATOM 790 O O . PRO A 1 101 ? 11.724 -7.548 -20.200 1.00 92.56 101 PRO A O 1
ATOM 793 N N . LYS A 1 102 ? 11.171 -9.718 -20.287 1.00 91.06 102 LYS A N 1
ATOM 794 C CA . LYS A 1 102 ? 12.464 -10.153 -20.858 1.00 91.06 102 LYS A CA 1
ATOM 795 C C . LYS A 1 102 ? 12.871 -9.374 -22.112 1.00 91.06 102 LYS A C 1
ATOM 797 O O . LYS A 1 102 ? 14.055 -9.115 -22.309 1.00 91.06 102 LYS A O 1
ATOM 802 N N . ALA A 1 103 ? 11.894 -8.948 -22.914 1.00 88.12 103 ALA A N 1
ATOM 803 C CA . ALA A 1 103 ? 12.103 -8.127 -24.105 1.00 88.12 103 ALA A CA 1
ATOM 804 C C . ALA A 1 103 ? 12.776 -6.767 -23.821 1.00 88.12 103 ALA A C 1
ATOM 806 O O . ALA A 1 103 ? 13.351 -6.179 -24.734 1.00 88.12 103 ALA A O 1
ATOM 807 N N . ASN A 1 104 ? 12.749 -6.272 -22.577 1.00 86.00 104 ASN A N 1
ATOM 808 C CA . ASN A 1 104 ? 13.460 -5.048 -22.201 1.00 86.00 104 ASN A CA 1
ATOM 809 C C . ASN A 1 104 ? 14.979 -5.245 -22.174 1.00 86.00 104 ASN A C 1
ATOM 811 O O . ASN A 1 104 ? 15.714 -4.281 -22.376 1.00 86.00 104 ASN A O 1
ATOM 815 N N . GLY A 1 105 ? 15.458 -6.471 -21.919 1.00 86.88 105 GLY A N 1
ATOM 816 C CA . GLY A 1 105 ? 16.876 -6.845 -21.981 1.00 86.88 105 GLY A CA 1
ATOM 817 C C . GLY A 1 105 ? 17.810 -6.115 -21.005 1.00 86.88 105 GLY A C 1
ATOM 818 O O . GLY A 1 105 ? 19.013 -6.351 -21.042 1.00 86.88 105 GLY A O 1
ATOM 819 N N . GLN A 1 106 ? 17.287 -5.227 -20.155 1.00 87.88 106 GLN A N 1
ATOM 820 C CA . GLN A 1 106 ? 18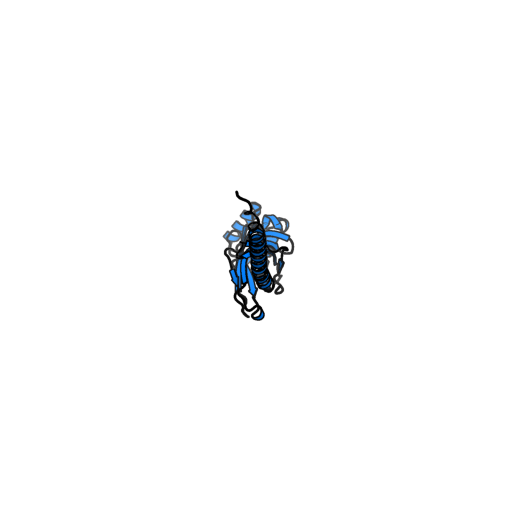.038 -4.367 -19.243 1.00 87.88 106 GLN A CA 1
ATOM 821 C C . GLN A 1 106 ? 17.329 -4.273 -17.892 1.00 87.88 106 GLN A C 1
ATOM 823 O O . GLN A 1 106 ? 16.101 -4.190 -17.823 1.00 87.88 106 GLN A O 1
ATOM 828 N N . THR A 1 107 ? 18.109 -4.252 -16.816 1.00 89.62 107 THR A N 1
ATOM 829 C CA . THR A 1 107 ? 17.598 -4.024 -15.462 1.00 89.62 107 THR A CA 1
ATOM 830 C C . THR A 1 107 ? 17.063 -2.601 -15.336 1.00 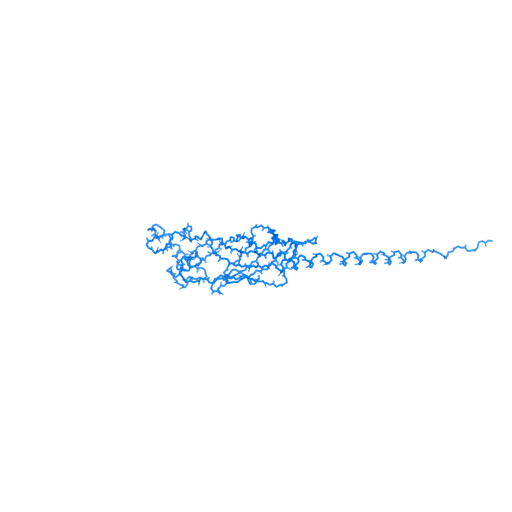89.62 107 THR A C 1
ATOM 832 O O . THR A 1 107 ? 17.759 -1.638 -15.662 1.00 89.62 107 THR A O 1
ATOM 835 N N . ALA A 1 108 ? 15.830 -2.466 -14.852 1.00 89.56 108 ALA A N 1
ATOM 836 C CA . ALA 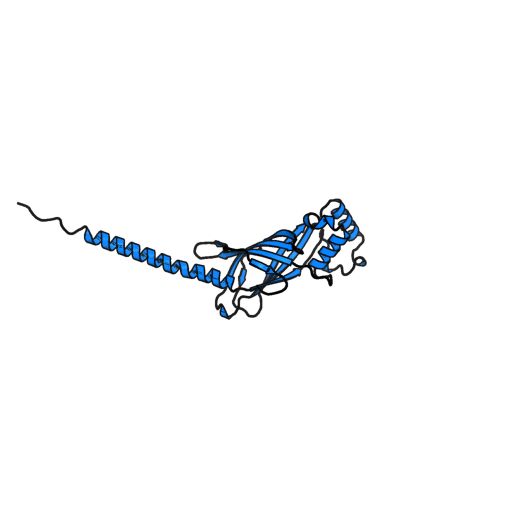A 1 108 ? 15.263 -1.178 -14.476 1.00 89.56 108 ALA A CA 1
ATOM 837 C C . ALA A 1 108 ? 15.593 -0.874 -13.008 1.00 89.56 108 ALA A C 1
ATOM 839 O O . ALA A 1 108 ? 15.689 -1.785 -12.186 1.00 89.56 108 ALA A O 1
ATOM 840 N N . SER A 1 109 ? 15.764 0.404 -12.681 1.00 88.19 109 SER A N 1
ATOM 841 C CA . SER A 1 109 ? 15.996 0.867 -11.311 1.00 88.19 109 SER A CA 1
ATOM 842 C C . SER A 1 109 ? 14.876 1.812 -10.906 1.00 88.19 109 SER A C 1
ATOM 844 O O . SER A 1 109 ? 14.551 2.734 -11.653 1.00 88.19 109 SER A O 1
ATOM 846 N N . LEU A 1 110 ? 14.295 1.582 -9.734 1.00 91.75 110 LEU A N 1
ATOM 847 C CA . LEU A 1 110 ? 13.308 2.447 -9.102 1.00 91.75 110 LEU A CA 1
ATOM 848 C C . LEU A 1 110 ? 13.911 2.957 -7.796 1.00 91.75 110 LEU A C 1
ATOM 850 O O . LEU A 1 110 ? 14.001 2.223 -6.814 1.00 91.75 110 LEU A O 1
ATOM 854 N N . LEU A 1 111 ? 14.348 4.213 -7.788 1.00 93.69 111 LEU A N 1
ATOM 855 C CA . LEU A 1 111 ? 14.958 4.832 -6.614 1.00 93.69 111 LEU A CA 1
ATOM 856 C C . LEU A 1 111 ? 13.894 5.157 -5.564 1.00 93.69 111 LEU A C 1
ATOM 858 O O . LEU A 1 111 ? 14.038 4.804 -4.393 1.00 93.69 111 LEU A O 1
ATOM 862 N N . LYS A 1 112 ? 12.812 5.810 -5.998 1.00 94.62 112 LYS A N 1
ATOM 863 C CA . LYS A 1 112 ? 11.714 6.241 -5.132 1.00 94.62 112 LYS A CA 1
ATOM 864 C C . LYS A 1 112 ? 10.369 6.082 -5.830 1.00 94.62 112 LYS A C 1
ATOM 866 O O . LYS A 1 112 ? 10.267 6.304 -7.031 1.00 94.62 112 LYS A O 1
ATOM 871 N N . LEU A 1 113 ? 9.340 5.748 -5.074 1.00 94.31 113 LEU A N 1
ATOM 872 C CA . LEU A 1 113 ? 7.962 5.604 -5.506 1.00 94.31 113 LEU A CA 1
ATOM 873 C C . LEU A 1 113 ? 7.074 6.255 -4.455 1.00 94.31 113 LEU A C 1
ATOM 875 O O . LEU A 1 113 ? 6.523 5.573 -3.600 1.00 94.31 113 LEU A O 1
ATOM 879 N N . ASP A 1 114 ? 6.951 7.576 -4.510 1.00 93.31 114 ASP A N 1
ATOM 880 C CA . ASP A 1 114 ? 6.007 8.283 -3.650 1.00 93.31 114 ASP A CA 1
ATOM 881 C C . ASP A 1 114 ? 4.629 8.263 -4.293 1.00 93.31 114 ASP A C 1
ATOM 883 O O . ASP A 1 114 ? 4.474 8.659 -5.451 1.00 93.31 114 ASP A O 1
ATOM 887 N N . GLY A 1 115 ? 3.619 7.835 -3.547 1.00 95.56 115 GLY A N 1
ATOM 888 C CA . GLY A 1 115 ? 2.258 7.811 -4.052 1.00 95.56 115 GLY A CA 1
ATOM 889 C C . GLY A 1 115 ? 1.203 8.014 -2.990 1.00 95.56 115 GLY A C 1
ATOM 890 O O . GLY A 1 115 ? 1.437 7.817 -1.803 1.00 95.56 115 GLY A O 1
ATOM 891 N N . LYS A 1 116 ? 0.021 8.413 -3.441 1.00 97.62 116 LYS A N 1
ATOM 892 C CA . LYS A 1 116 ? -1.179 8.525 -2.618 1.00 97.62 116 LYS A CA 1
ATOM 893 C C . LYS A 1 116 ? -1.951 7.218 -2.700 1.00 97.62 116 LYS A C 1
ATOM 895 O O . LYS A 1 116 ? -2.274 6.756 -3.798 1.00 97.62 116 LYS A O 1
ATOM 900 N N . LEU A 1 117 ? -2.251 6.634 -1.546 1.00 97.44 117 LEU A N 1
ATOM 901 C CA . LEU A 1 117 ? -3.104 5.459 -1.460 1.00 97.44 117 LEU A CA 1
ATOM 902 C C . LEU A 1 117 ? -4.574 5.875 -1.477 1.00 97.44 117 LEU A C 1
ATOM 904 O O . LEU A 1 117 ? -5.007 6.710 -0.679 1.00 97.44 117 LEU A O 1
ATOM 908 N N . PHE A 1 118 ? -5.345 5.226 -2.336 1.00 96.69 118 PHE A N 1
ATOM 909 C CA . PHE A 1 118 ? -6.791 5.323 -2.383 1.00 96.69 118 PHE A CA 1
ATOM 910 C C . PHE A 1 118 ? -7.407 4.002 -1.938 1.00 96.69 118 PHE A C 1
ATOM 912 O O . PHE A 1 118 ? -7.030 2.935 -2.429 1.00 96.69 118 PHE A O 1
ATOM 919 N N . ILE A 1 119 ? -8.376 4.087 -1.031 1.00 94.81 119 ILE A N 1
ATOM 920 C CA . ILE A 1 119 ? -9.157 2.944 -0.554 1.00 94.81 119 ILE A CA 1
ATOM 921 C C . ILE A 1 119 ? -10.606 3.198 -0.956 1.00 94.81 119 ILE A C 1
ATOM 923 O O . ILE A 1 119 ? -11.215 4.165 -0.500 1.00 94.81 119 ILE A O 1
ATOM 927 N N . ASN A 1 120 ? -11.147 2.361 -1.843 1.00 92.50 120 ASN A N 1
ATOM 928 C CA . ASN A 1 120 ? -12.481 2.525 -2.432 1.00 92.50 120 ASN A CA 1
ATOM 929 C C . ASN A 1 120 ? -12.709 3.932 -3.027 1.00 92.50 120 ASN A C 1
ATOM 931 O O . ASN A 1 120 ? -13.780 4.514 -2.889 1.00 92.50 120 ASN A O 1
ATOM 935 N N . GLY A 1 121 ? -11.675 4.491 -3.665 1.00 93.81 121 GLY A N 1
ATOM 936 C CA . GLY A 1 121 ? -11.712 5.819 -4.290 1.00 93.81 121 GLY A CA 1
ATOM 937 C C . GLY A 1 121 ? -11.488 7.001 -3.339 1.00 93.81 121 GLY A C 1
ATOM 938 O O . GLY A 1 12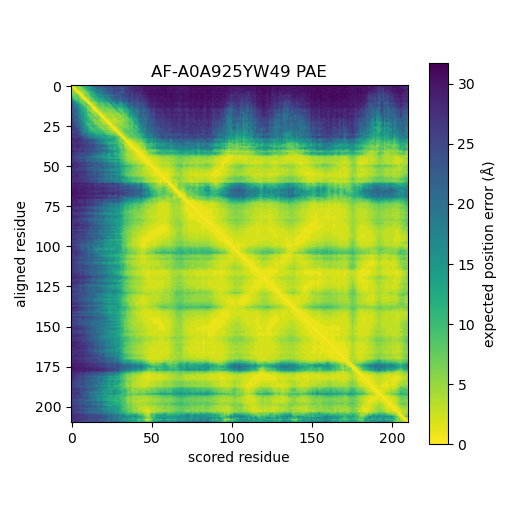1 ? -11.304 8.119 -3.813 1.00 93.81 121 GLY A O 1
ATOM 939 N N . THR A 1 122 ? -11.435 6.784 -2.023 1.00 96.50 122 THR A N 1
ATOM 940 C CA . THR A 1 122 ? -11.090 7.828 -1.048 1.00 96.50 122 THR A CA 1
ATOM 941 C C . THR A 1 122 ? -9.575 7.972 -0.939 1.00 96.50 122 THR A C 1
ATOM 943 O O . THR A 1 122 ? -8.895 6.996 -0.626 1.00 96.50 122 THR A O 1
ATOM 946 N N . GLU A 1 123 ? -9.047 9.177 -1.174 1.00 97.44 123 GLU A N 1
ATOM 947 C CA . GLU A 1 123 ? -7.634 9.510 -0.936 1.00 97.44 123 GLU A CA 1
ATOM 948 C C . GLU A 1 123 ? -7.307 9.410 0.561 1.00 97.44 123 GLU A C 1
ATOM 950 O O . GLU A 1 123 ? -8.044 9.942 1.391 1.00 97.44 123 GLU A O 1
ATOM 955 N N . THR A 1 124 ? -6.208 8.734 0.910 1.00 97.19 124 THR A N 1
ATOM 956 C CA . THR A 1 124 ? -5.811 8.499 2.307 1.00 97.19 124 THR A CA 1
ATOM 957 C C . THR A 1 124 ? -4.429 9.072 2.631 1.00 97.19 124 THR A C 1
ATOM 959 O O . THR A 1 124 ? -4.294 10.258 2.922 1.00 97.19 124 THR A O 1
ATOM 962 N N . VAL A 1 125 ? -3.392 8.237 2.614 1.00 97.81 125 VAL A N 1
ATOM 963 C CA . VAL A 1 125 ? -2.036 8.560 3.067 1.00 97.81 125 VAL A CA 1
ATOM 964 C C . VAL A 1 125 ? -1.024 8.460 1.936 1.00 97.81 125 VAL A C 1
ATOM 966 O O . VAL A 1 125 ? -1.256 7.805 0.917 1.00 97.81 125 VAL A O 1
ATOM 969 N N . MET A 1 126 ? 0.126 9.099 2.146 1.00 97.44 126 MET A N 1
ATOM 970 C CA . MET A 1 126 ? 1.302 8.884 1.315 1.00 97.44 126 MET A CA 1
ATOM 971 C C . MET A 1 126 ? 1.939 7.533 1.645 1.00 97.44 126 MET A C 1
ATOM 973 O O . MET A 1 126 ? 2.077 7.166 2.812 1.00 97.44 126 MET A O 1
ATOM 977 N N . VAL A 1 127 ? 2.359 6.825 0.607 1.00 96.69 127 VAL A N 1
ATOM 978 C CA . VAL A 1 127 ? 3.070 5.550 0.653 1.00 96.69 127 VAL A CA 1
ATOM 979 C C . VAL A 1 127 ? 4.358 5.713 -0.143 1.00 96.69 127 VAL A C 1
ATOM 981 O O . VAL A 1 127 ? 4.368 6.382 -1.176 1.00 96.69 127 VAL A O 1
ATOM 984 N N . SER A 1 128 ? 5.444 5.127 0.354 1.00 95.06 128 SER A N 1
ATOM 985 C CA . SER A 1 128 ? 6.745 5.151 -0.310 1.00 95.06 128 SER A CA 1
ATOM 986 C C . SER A 1 128 ? 7.434 3.797 -0.195 1.00 95.06 128 SER A C 1
ATOM 988 O O . SER A 1 128 ? 7.180 3.041 0.747 1.00 95.06 128 SER A O 1
ATOM 990 N N . ASN A 1 129 ? 8.305 3.477 -1.148 1.00 95.00 129 ASN A N 1
ATOM 991 C CA . ASN A 1 129 ? 9.179 2.313 -1.040 1.00 95.00 129 ASN A CA 1
ATOM 992 C C . ASN A 1 129 ? 10.270 2.569 0.017 1.00 95.00 129 ASN A C 1
ATOM 994 O O . ASN A 1 129 ? 10.829 3.664 0.077 1.00 95.00 129 ASN A O 1
ATOM 998 N N . PRO A 1 130 ? 10.628 1.563 0.832 1.00 90.88 130 PRO A N 1
ATOM 999 C CA . PRO A 1 130 ? 11.595 1.748 1.915 1.00 90.88 130 PRO A CA 1
ATOM 1000 C C . PRO A 1 130 ? 13.042 1.906 1.421 1.00 90.88 130 PRO A C 1
ATOM 1002 O O . PRO A 1 130 ? 13.873 2.484 2.117 1.00 90.88 130 PRO A O 1
ATOM 1005 N N . ALA A 1 131 ? 13.356 1.370 0.241 1.00 93.81 131 ALA A N 1
ATOM 1006 C CA . ALA A 1 131 ? 14.688 1.390 -0.353 1.00 93.81 131 ALA A CA 1
ATOM 1007 C C . ALA A 1 131 ? 14.601 1.298 -1.879 1.00 93.81 131 ALA A C 1
ATOM 1009 O O . ALA A 1 131 ? 13.578 0.866 -2.414 1.00 93.81 131 ALA A O 1
ATOM 1010 N N . ALA A 1 132 ? 15.683 1.666 -2.569 1.00 93.94 132 ALA A N 1
ATOM 1011 C CA . ALA A 1 132 ? 15.796 1.523 -4.017 1.00 93.94 132 ALA A CA 1
ATOM 1012 C C . ALA A 1 132 ? 15.588 0.063 -4.458 1.00 93.94 132 ALA A C 1
ATOM 1014 O O . ALA A 1 132 ? 16.063 -0.871 -3.808 1.00 93.94 132 ALA A O 1
ATOM 1015 N N . ILE A 1 133 ? 14.893 -0.127 -5.577 1.00 93.50 133 ILE A N 1
ATOM 1016 C CA . ILE A 1 133 ? 14.497 -1.433 -6.104 1.00 93.50 133 ILE A CA 1
ATOM 1017 C C . ILE A 1 133 ? 15.175 -1.643 -7.457 1.00 93.50 133 ILE A C 1
ATOM 1019 O O . ILE A 1 133 ? 15.027 -0.838 -8.376 1.00 93.50 133 ILE A O 1
ATOM 1023 N N . SER A 1 134 ? 15.893 -2.757 -7.584 1.00 93.25 134 SER A N 1
ATOM 1024 C CA . SER A 1 134 ? 16.468 -3.226 -8.844 1.00 93.25 134 SER A CA 1
ATOM 1025 C C . SER A 1 134 ? 15.563 -4.300 -9.440 1.00 93.25 134 SER A C 1
ATOM 1027 O O . SER A 1 134 ? 15.260 -5.293 -8.779 1.00 93.25 134 SER A O 1
ATOM 1029 N N . ILE A 1 135 ? 15.108 -4.091 -10.674 1.00 93.50 135 ILE A N 1
ATOM 1030 C CA . ILE A 1 135 ? 14.088 -4.915 -11.327 1.00 93.50 135 ILE A CA 1
ATOM 1031 C C . ILE A 1 135 ? 14.726 -5.577 -12.560 1.00 93.50 135 ILE A C 1
ATOM 1033 O O . ILE A 1 135 ? 14.737 -4.984 -13.646 1.00 93.50 135 ILE A O 1
ATOM 1037 N N . PRO A 1 136 ? 15.313 -6.780 -12.429 1.00 93.50 136 PRO A N 1
ATOM 1038 C CA . PRO A 1 136 ? 15.930 -7.479 -13.554 1.00 93.50 136 PRO A CA 1
ATOM 1039 C C . PRO A 1 136 ? 14.872 -7.984 -14.555 1.00 93.50 136 PRO A C 1
ATOM 1041 O O . PRO A 1 136 ? 13.748 -8.281 -14.143 1.00 93.50 136 PRO A O 1
ATOM 1044 N N . PRO A 1 137 ? 15.203 -8.127 -15.855 1.00 94.06 137 PRO A N 1
ATOM 1045 C CA . PRO A 1 137 ? 14.294 -8.721 -16.834 1.00 94.06 137 PRO A CA 1
ATOM 1046 C C . PRO A 1 137 ? 13.922 -10.161 -16.450 1.00 94.06 137 PRO A C 1
ATOM 1048 O O . PRO A 1 137 ? 14.798 -11.016 -16.314 1.00 94.06 137 PRO A O 1
ATOM 1051 N N . SER A 1 138 ? 12.630 -10.441 -16.277 1.00 93.56 138 SER A N 1
ATOM 1052 C CA . SER A 1 138 ? 12.124 -11.720 -15.766 1.00 93.56 138 SER A CA 1
ATOM 1053 C C . SER A 1 138 ? 10.666 -11.958 -16.173 1.00 93.56 138 SER A C 1
ATOM 1055 O O . SER A 1 138 ? 9.878 -11.021 -16.294 1.00 93.56 138 SER A O 1
ATOM 1057 N N . ASP A 1 139 ? 10.283 -13.229 -16.335 1.00 88.88 139 ASP A N 1
ATOM 1058 C CA . ASP A 1 139 ? 8.873 -13.622 -16.508 1.00 88.88 139 ASP A CA 1
ATOM 1059 C C . ASP A 1 139 ? 8.125 -13.649 -15.159 1.00 88.88 139 ASP A C 1
ATOM 1061 O O . ASP A 1 139 ? 6.909 -13.431 -15.088 1.00 88.88 139 ASP A O 1
ATOM 1065 N N . VAL A 1 140 ? 8.871 -13.872 -14.072 1.00 92.25 140 VAL A N 1
ATOM 1066 C CA . VAL A 1 140 ? 8.369 -13.880 -12.696 1.00 92.25 140 VAL A CA 1
ATOM 1067 C C . VAL A 1 140 ? 8.414 -12.454 -12.135 1.00 92.25 140 VAL A C 1
ATOM 1069 O O . VAL A 1 140 ? 9.500 -11.864 -12.126 1.00 92.25 140 VAL A O 1
ATOM 1072 N N . PRO A 1 141 ? 7.280 -11.893 -11.670 1.00 93.69 141 PRO A N 1
ATOM 1073 C CA . PRO A 1 141 ? 7.257 -10.586 -11.020 1.00 93.69 141 PRO A CA 1
ATOM 1074 C C . PRO A 1 141 ? 8.073 -10.564 -9.722 1.00 93.69 141 PRO A C 1
ATOM 1076 O O . PRO A 1 141 ? 8.045 -11.516 -8.941 1.00 93.69 141 PRO A O 1
ATOM 1079 N N . LEU A 1 142 ? 8.751 -9.448 -9.469 1.00 94.81 142 LEU A N 1
ATOM 1080 C CA . LEU A 1 142 ? 9.350 -9.121 -8.181 1.00 94.81 142 LEU A CA 1
ATOM 1081 C C . LEU A 1 142 ? 8.258 -8.607 -7.233 1.00 94.81 142 LEU A C 1
ATOM 1083 O O . LEU A 1 142 ? 7.521 -7.690 -7.590 1.00 94.81 142 LEU A O 1
ATOM 1087 N N . MET A 1 143 ? 8.175 -9.170 -6.028 1.00 95.00 143 MET A N 1
ATOM 1088 C CA . MET A 1 143 ? 7.254 -8.700 -4.990 1.00 95.00 143 MET A CA 1
ATOM 1089 C C . MET A 1 143 ? 7.928 -7.636 -4.126 1.00 95.00 143 MET A C 1
ATOM 1091 O O . MET A 1 143 ? 9.009 -7.864 -3.582 1.00 95.00 143 MET A O 1
ATOM 1095 N N . VAL A 1 144 ? 7.281 -6.480 -4.013 1.00 94.75 144 VAL A N 1
ATOM 1096 C CA . VAL A 1 144 ? 7.748 -5.316 -3.259 1.00 94.75 144 VAL A CA 1
ATOM 1097 C C . VAL A 1 144 ? 6.761 -5.012 -2.140 1.00 94.75 144 VAL A C 1
ATOM 1099 O O . VAL A 1 144 ? 5.556 -4.911 -2.372 1.00 94.75 144 VAL A O 1
ATOM 1102 N N . ASP A 1 145 ? 7.295 -4.807 -0.940 1.00 95.88 145 ASP A N 1
ATOM 1103 C CA . ASP A 1 145 ? 6.516 -4.457 0.240 1.00 95.88 145 ASP A CA 1
ATOM 1104 C C . ASP A 1 145 ? 6.536 -2.948 0.451 1.00 95.88 145 ASP A C 1
ATOM 1106 O O . ASP A 1 145 ? 7.591 -2.349 0.683 1.00 95.88 145 ASP A O 1
ATOM 1110 N N . LEU A 1 146 ? 5.357 -2.335 0.376 1.00 96.75 146 LEU A N 1
ATOM 1111 C CA . LEU A 1 146 ? 5.172 -0.919 0.659 1.00 96.75 146 LEU A CA 1
ATOM 1112 C C . LEU A 1 146 ? 4.512 -0.776 2.038 1.00 96.75 146 LEU A C 1
ATOM 1114 O O . LEU A 1 146 ? 3.323 -1.082 2.172 1.00 96.75 146 LEU A O 1
ATOM 1118 N N . PRO A 1 147 ? 5.251 -0.359 3.081 1.00 96.94 147 PRO A N 1
ATOM 1119 C CA . PRO A 1 147 ? 4.686 -0.219 4.415 1.00 96.94 147 PRO A CA 1
ATOM 1120 C C . PRO A 1 147 ? 3.683 0.938 4.450 1.00 96.94 147 PRO A C 1
ATOM 1122 O O . PRO A 1 147 ? 3.977 2.054 4.018 1.00 96.94 147 PRO A O 1
ATOM 1125 N N . VAL A 1 148 ? 2.500 0.676 4.998 1.00 97.38 148 VAL A N 1
ATOM 1126 C CA . VAL A 1 148 ? 1.414 1.650 5.130 1.00 97.38 148 VAL A CA 1
ATOM 1127 C C . VAL A 1 148 ? 1.047 1.819 6.598 1.00 97.38 148 VAL A C 1
ATOM 1129 O O . VAL A 1 148 ? 0.926 0.847 7.345 1.00 97.38 148 VAL A O 1
ATOM 1132 N N . SER A 1 149 ? 0.833 3.071 6.998 1.00 97.06 149 SER A N 1
ATOM 1133 C CA . SER A 1 149 ? 0.243 3.449 8.281 1.00 97.06 149 SER A CA 1
ATOM 1134 C C . SER A 1 149 ? -0.856 4.474 8.029 1.00 97.06 149 SER A C 1
ATOM 1136 O O . SER A 1 149 ? -0.600 5.537 7.462 1.00 97.06 149 SER A O 1
ATOM 1138 N N . VAL A 1 150 ? -2.088 4.144 8.407 1.00 97.25 150 VAL A N 1
ATOM 1139 C CA . VAL A 1 150 ? -3.281 4.956 8.143 1.00 97.25 150 VAL A CA 1
ATOM 1140 C C . VAL A 1 150 ? -4.208 4.923 9.347 1.00 97.25 150 VAL A C 1
ATOM 1142 O O . VAL A 1 150 ? -4.397 3.883 9.954 1.00 97.25 150 VAL A O 1
ATOM 1145 N N . ASP A 1 151 ? -4.817 6.048 9.704 1.00 97.69 151 ASP A N 1
ATOM 1146 C CA . ASP A 1 151 ? -5.876 6.067 10.714 1.00 97.69 151 ASP A CA 1
ATOM 1147 C C . ASP A 1 151 ? -7.235 5.953 10.021 1.00 97.69 151 ASP A C 1
ATOM 1149 O O . ASP A 1 151 ? -7.692 6.901 9.380 1.00 97.69 151 ASP A O 1
ATOM 1153 N N . LEU A 1 152 ? -7.876 4.788 10.133 1.00 97.00 152 LEU A N 1
ATOM 1154 C CA . LEU A 1 152 ? -9.138 4.506 9.451 1.00 97.00 152 LEU A CA 1
ATOM 1155 C C . LEU A 1 152 ? -10.264 5.436 9.915 1.00 97.00 152 LEU A C 1
ATOM 1157 O O . LEU A 1 152 ? -11.140 5.765 9.118 1.00 97.00 152 LEU A O 1
ATOM 1161 N N . TYR A 1 153 ? -10.240 5.899 11.170 1.00 98.00 153 TYR A N 1
ATOM 1162 C CA . TYR A 1 153 ? -11.276 6.797 11.678 1.00 98.00 153 TYR A CA 1
ATOM 1163 C C . TYR A 1 153 ? -11.233 8.148 10.956 1.00 98.00 153 TYR A C 1
ATOM 1165 O O . TYR A 1 153 ? -12.281 8.686 10.603 1.00 98.00 153 TYR A O 1
ATOM 1173 N N . LYS A 1 154 ? -10.033 8.672 10.670 1.00 98.00 154 LYS A N 1
ATOM 1174 C CA . LYS A 1 154 ? -9.866 9.984 10.017 1.00 98.00 154 LYS A CA 1
ATOM 1175 C C . LYS A 1 154 ? -10.518 10.067 8.640 1.00 98.00 154 LYS A C 1
ATOM 1177 O O . LYS A 1 154 ? -10.987 11.135 8.269 1.00 98.00 154 LYS A O 1
ATOM 1182 N N . PHE A 1 155 ? -10.538 8.960 7.901 1.00 97.81 155 PHE A N 1
ATOM 1183 C CA . PHE A 1 155 ? -11.048 8.919 6.527 1.00 97.81 155 PHE A CA 1
ATOM 1184 C C . PHE A 1 155 ? -12.423 8.252 6.414 1.00 97.81 155 PHE A C 1
ATOM 1186 O O . PHE A 1 155 ? -13.162 8.532 5.476 1.00 97.81 155 PHE A O 1
ATOM 1193 N N . PHE A 1 156 ? -12.777 7.368 7.354 1.00 97.62 156 PHE A N 1
ATOM 1194 C CA . PHE A 1 156 ? -13.957 6.506 7.246 1.00 97.62 156 PHE A CA 1
ATOM 1195 C C . PHE A 1 156 ? -14.801 6.445 8.529 1.00 97.62 156 PHE A C 1
ATOM 1197 O O . PHE A 1 156 ? -15.673 5.583 8.644 1.00 97.62 156 PHE A O 1
ATOM 1204 N N . GLY A 1 157 ? -14.568 7.333 9.503 1.00 96.69 157 GLY A N 1
ATOM 1205 C CA . GLY A 1 157 ? -15.231 7.315 10.815 1.00 96.69 157 GLY A CA 1
ATOM 1206 C C . GLY A 1 157 ? -16.761 7.393 10.765 1.00 96.69 157 GLY A C 1
ATOM 1207 O O . GLY A 1 157 ? -17.430 6.834 11.633 1.00 96.69 157 GLY A O 1
ATOM 1208 N N . GLU A 1 158 ? -17.321 7.990 9.710 1.00 96.81 158 GLU A N 1
ATOM 1209 C CA . GLU A 1 158 ? -18.769 8.057 9.458 1.00 96.81 158 GLU A CA 1
ATOM 1210 C C . GLU A 1 158 ? -19.423 6.674 9.303 1.00 96.81 158 GLU A C 1
ATOM 1212 O O . GLU A 1 158 ? -20.622 6.525 9.524 1.00 96.81 158 GLU A O 1
ATOM 1217 N N . ARG A 1 159 ? -18.639 5.633 8.991 1.00 94.88 159 ARG A N 1
ATOM 1218 C CA . ARG A 1 159 ? -19.123 4.248 8.875 1.00 94.88 159 ARG A CA 1
ATOM 1219 C C . ARG A 1 159 ? -19.422 3.585 10.227 1.00 94.88 159 ARG A C 1
ATOM 1221 O O . ARG A 1 159 ? -19.934 2.465 10.256 1.00 94.88 159 ARG A O 1
ATOM 1228 N N . GLY A 1 160 ? -19.071 4.232 11.339 1.00 95.94 160 GLY A N 1
ATOM 1229 C CA . GLY A 1 160 ? -19.164 3.652 12.678 1.00 95.94 160 GLY A CA 1
ATOM 1230 C C . GLY A 1 160 ? -18.157 2.519 12.920 1.00 95.94 160 GLY A C 1
ATOM 1231 O O . GLY A 1 160 ? -17.455 2.073 12.013 1.00 95.94 160 GLY A O 1
ATOM 1232 N N . LEU A 1 161 ? -18.085 2.028 14.162 1.00 92.44 161 LEU A N 1
ATOM 1233 C CA . LEU A 1 161 ? -17.112 1.002 14.565 1.00 92.44 161 LEU A CA 1
ATOM 1234 C C . LEU A 1 161 ? -17.214 -0.266 13.707 1.00 92.44 161 LEU A C 1
ATOM 1236 O O . LEU A 1 161 ? -16.211 -0.735 13.174 1.00 92.44 161 LEU A O 1
ATOM 1240 N N . GLN A 1 162 ? -18.431 -0.780 13.526 1.00 89.50 162 GLN A N 1
ATOM 1241 C CA . GLN A 1 162 ? -18.690 -1.972 12.719 1.00 89.50 162 GLN A CA 1
ATOM 1242 C C . GLN A 1 162 ? -18.221 -1.792 11.269 1.00 89.50 162 GLN A C 1
ATOM 1244 O O . GLN A 1 162 ? -17.578 -2.672 10.701 1.00 89.50 162 GLN A O 1
ATOM 1249 N N . GLY A 1 163 ? -18.504 -0.633 10.669 1.00 91.94 163 GLY A N 1
ATOM 1250 C CA . GLY A 1 163 ? -18.096 -0.337 9.301 1.00 91.94 163 GLY A CA 1
ATOM 1251 C C . GLY A 1 163 ? -16.581 -0.205 9.142 1.00 91.94 163 GLY A C 1
ATOM 1252 O O . GLY A 1 163 ? -16.046 -0.609 8.111 1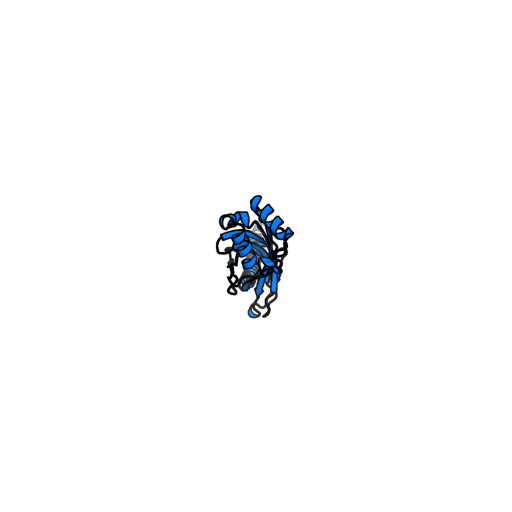.00 91.94 163 GLY A O 1
ATOM 1253 N N . LEU A 1 164 ? -15.877 0.294 10.164 1.00 92.50 164 LEU A N 1
ATOM 1254 C CA . LEU A 1 164 ? -14.412 0.329 10.184 1.00 92.50 164 LEU A CA 1
ATOM 1255 C C . LEU A 1 164 ? -13.792 -1.066 10.335 1.00 92.50 164 LEU A C 1
ATOM 1257 O O . LEU A 1 164 ? -12.801 -1.354 9.667 1.00 92.50 164 LEU A O 1
ATOM 1261 N N . ILE A 1 165 ? -14.374 -1.935 11.168 1.00 89.31 165 ILE A N 1
ATOM 1262 C CA . ILE A 1 165 ? -13.928 -3.331 11.309 1.00 89.31 165 ILE A CA 1
ATOM 1263 C C . ILE A 1 165 ? -14.140 -4.088 9.992 1.00 89.31 165 ILE A C 1
ATOM 1265 O O . ILE A 1 165 ? -13.219 -4.748 9.514 1.00 89.31 165 ILE A O 1
ATOM 1269 N N . ASN A 1 166 ? -15.309 -3.933 9.362 1.00 88.62 166 ASN A N 1
ATOM 1270 C CA . ASN A 1 166 ? -15.580 -4.509 8.043 1.00 88.62 166 ASN A CA 1
ATOM 1271 C C . ASN A 1 166 ? -14.584 -4.007 6.991 1.00 88.62 166 ASN A C 1
ATOM 1273 O O . ASN A 1 166 ? -14.026 -4.813 6.254 1.00 88.62 166 ASN A O 1
ATOM 1277 N N . LEU A 1 167 ? -14.314 -2.697 6.942 1.00 91.50 167 LEU A N 1
ATOM 1278 C CA . LEU A 1 167 ? -13.329 -2.130 6.018 1.00 91.50 167 LEU A CA 1
ATOM 1279 C C . LEU A 1 167 ? -11.931 -2.720 6.251 1.00 91.50 167 LEU A C 1
ATOM 1281 O O . LEU A 1 167 ? -11.266 -3.111 5.297 1.00 91.50 167 LEU A O 1
ATOM 1285 N N . ALA A 1 168 ? -11.497 -2.829 7.509 1.00 89.94 168 ALA A N 1
ATOM 1286 C CA . ALA A 1 168 ? -10.223 -3.449 7.857 1.00 89.94 168 ALA A CA 1
ATOM 1287 C C . ALA A 1 168 ? -10.142 -4.915 7.399 1.00 89.94 168 ALA A C 1
ATOM 1289 O O . ALA A 1 168 ? -9.133 -5.322 6.826 1.00 89.94 168 ALA A O 1
ATOM 1290 N N . ALA A 1 169 ? -11.211 -5.690 7.599 1.00 86.94 169 ALA A N 1
ATOM 1291 C CA . ALA A 1 169 ? -11.290 -7.076 7.144 1.00 86.94 169 ALA A CA 1
ATOM 1292 C C . ALA A 1 169 ? -11.262 -7.189 5.609 1.00 86.94 169 ALA A C 1
ATOM 1294 O O . ALA A 1 169 ? -10.589 -8.069 5.074 1.00 86.94 169 ALA A O 1
ATOM 1295 N N . GLN A 1 170 ? -11.946 -6.289 4.894 1.00 87.62 170 GLN A N 1
ATOM 1296 C CA . GLN A 1 170 ? -11.927 -6.254 3.429 1.00 87.62 170 GLN A CA 1
ATOM 1297 C C . GLN A 1 170 ? -10.536 -5.891 2.883 1.00 87.62 170 GLN A C 1
ATOM 1299 O O . GLN A 1 170 ? -10.060 -6.557 1.966 1.00 87.62 170 GLN A O 1
ATOM 1304 N N . ILE A 1 171 ? -9.844 -4.899 3.464 1.00 89.38 171 ILE A N 1
ATOM 1305 C CA . ILE A 1 171 ? -8.469 -4.560 3.054 1.00 89.38 171 ILE A CA 1
ATOM 1306 C C . ILE A 1 171 ? -7.520 -5.731 3.346 1.00 89.38 171 ILE A C 1
ATOM 1308 O O . ILE A 1 171 ? -6.695 -6.076 2.503 1.00 89.38 171 ILE A O 1
ATOM 1312 N N . GLY A 1 172 ? -7.664 -6.369 4.511 1.00 84.94 172 GLY A N 1
ATOM 1313 C CA . GLY A 1 172 ? -6.885 -7.542 4.914 1.00 84.94 172 GLY A CA 1
ATOM 1314 C C . GLY A 1 172 ? -7.201 -8.835 4.148 1.00 84.94 172 GLY A C 1
ATOM 1315 O O . GLY A 1 172 ? -6.603 -9.863 4.454 1.00 84.94 172 GLY A O 1
ATOM 1316 N N . GLY A 1 173 ? -8.124 -8.811 3.176 1.00 80.88 173 GLY A N 1
ATOM 1317 C CA . GLY A 1 173 ? -8.451 -9.964 2.329 1.00 80.88 173 GLY A CA 1
ATOM 1318 C C . GLY A 1 173 ? -9.288 -11.055 3.007 1.00 80.88 173 GLY A C 1
ATOM 1319 O O . GLY A 1 173 ? -9.277 -12.198 2.560 1.00 80.88 173 GLY A O 1
ATOM 1320 N N . LEU A 1 174 ? -9.995 -10.729 4.093 1.00 74.81 174 LEU A N 1
ATOM 1321 C CA . LEU A 1 174 ? -10.798 -11.680 4.879 1.00 74.81 174 LEU A CA 1
ATOM 1322 C C . LEU A 1 174 ? -12.289 -11.641 4.537 1.00 74.81 174 LEU A C 1
ATOM 1324 O O . LEU A 1 174 ? -13.044 -12.514 4.958 1.00 74.81 174 LEU A O 1
ATOM 1328 N N . SER A 1 175 ? -12.720 -10.623 3.795 1.00 67.75 175 SER A N 1
ATOM 1329 C CA . SER A 1 175 ? -14.090 -10.503 3.306 1.00 67.75 175 SER A CA 1
ATOM 1330 C C . SER A 1 175 ? -14.195 -10.994 1.865 1.00 67.75 175 SER A C 1
ATOM 1332 O O . SER A 1 175 ? -13.280 -10.799 1.068 1.00 67.75 175 SER A O 1
ATOM 1334 N N . ALA A 1 176 ? -15.346 -11.573 1.519 1.00 62.22 176 ALA A N 1
ATOM 1335 C CA . ALA A 1 176 ? -15.694 -11.889 0.135 1.00 62.22 176 ALA A CA 1
ATOM 1336 C C . ALA A 1 176 ? -15.942 -10.624 -0.711 1.00 62.22 176 ALA A C 1
ATOM 1338 O O . ALA A 1 176 ? -15.876 -10.683 -1.937 1.00 62.22 176 ALA A O 1
ATOM 1339 N N . GLU A 1 177 ? -16.226 -9.486 -0.069 1.00 67.31 177 GLU A N 1
ATOM 1340 C CA . GLU A 1 177 ? -16.370 -8.204 -0.756 1.00 67.31 177 GLU A CA 1
ATOM 1341 C C . GLU A 1 177 ? -14.992 -7.602 -1.069 1.00 67.31 177 GLU A C 1
ATOM 1343 O O . GLU A 1 177 ? -14.231 -7.305 -0.140 1.00 67.31 177 GLU A O 1
ATOM 1348 N N . PRO A 1 178 ? -14.657 -7.387 -2.354 1.00 69.06 178 PRO A N 1
ATOM 1349 C CA . PRO A 1 178 ? -13.363 -6.843 -2.732 1.00 69.06 178 PRO A CA 1
ATOM 1350 C C . PRO A 1 178 ? -13.251 -5.372 -2.313 1.00 69.06 178 PRO A C 1
ATOM 1352 O O . PRO A 1 178 ? -14.107 -4.551 -2.640 1.00 69.06 178 PRO A O 1
ATOM 1355 N N . THR A 1 179 ? -12.160 -5.011 -1.634 1.00 83.56 179 THR A N 1
ATOM 1356 C CA . THR A 1 179 ? -11.753 -3.604 -1.518 1.00 83.56 179 THR A CA 1
ATOM 1357 C C . THR A 1 179 ? -10.950 -3.200 -2.743 1.00 83.56 179 THR A C 1
ATOM 1359 O O . THR A 1 179 ? -10.018 -3.894 -3.144 1.00 83.56 179 THR A O 1
ATOM 1362 N N . THR A 1 180 ? -11.267 -2.035 -3.305 1.00 88.56 180 THR A N 1
ATOM 1363 C CA . THR A 1 180 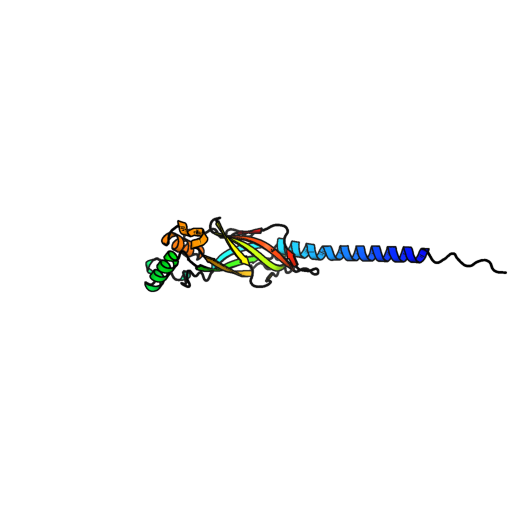? -10.458 -1.449 -4.374 1.00 88.56 180 THR A CA 1
ATOM 1364 C C . THR A 1 180 ? -9.323 -0.641 -3.761 1.00 88.56 180 THR A C 1
ATOM 1366 O O . THR A 1 180 ? -9.551 0.413 -3.165 1.00 88.56 180 THR A O 1
ATOM 1369 N N . LEU A 1 181 ? -8.098 -1.137 -3.918 1.00 92.31 181 LEU A N 1
ATOM 1370 C CA . LEU A 1 181 ? -6.877 -0.405 -3.597 1.00 92.31 181 LEU A CA 1
ATOM 1371 C C . LEU A 1 181 ? -6.266 0.148 -4.885 1.00 92.31 181 LEU A C 1
ATOM 1373 O O . LEU A 1 181 ? -6.065 -0.605 -5.844 1.00 92.31 181 LEU A O 1
ATOM 1377 N N . THR A 1 182 ? -5.948 1.441 -4.869 1.00 95.31 182 THR A N 1
ATOM 1378 C CA . THR A 1 182 ? -5.231 2.129 -5.950 1.00 95.31 182 THR A CA 1
ATOM 1379 C C . THR A 1 182 ? -4.088 2.933 -5.355 1.00 95.31 182 THR A C 1
ATOM 1381 O O . THR A 1 182 ? -4.291 3.709 -4.423 1.00 95.31 182 THR A O 1
ATOM 1384 N N . LEU A 1 183 ? -2.892 2.782 -5.909 1.00 96.19 183 LEU A N 1
ATOM 1385 C CA . LEU A 1 183 ? -1.741 3.609 -5.578 1.00 96.19 183 LEU A CA 1
ATOM 1386 C C . LEU A 1 183 ? -1.452 4.527 -6.766 1.00 96.19 183 LEU A C 1
ATOM 1388 O O . LEU A 1 183 ? -0.992 4.065 -7.808 1.00 96.19 183 LEU A O 1
ATOM 1392 N N . ARG A 1 184 ? -1.715 5.826 -6.601 1.00 96.56 184 ARG A N 1
ATOM 1393 C CA . ARG A 1 184 ? -1.326 6.849 -7.579 1.00 96.56 184 ARG A CA 1
ATOM 1394 C C . ARG A 1 184 ? 0.058 7.354 -7.220 1.00 96.56 184 ARG A C 1
ATOM 1396 O O . ARG A 1 184 ? 0.194 8.095 -6.245 1.00 96.56 184 ARG A O 1
ATOM 1403 N N . ALA A 1 185 ? 1.074 6.925 -7.957 1.00 95.00 185 ALA A N 1
ATOM 1404 C CA . ALA A 1 185 ? 2.469 7.160 -7.606 1.00 95.00 185 ALA A CA 1
ATOM 1405 C C . ALA A 1 185 ? 3.243 7.906 -8.686 1.00 95.00 185 ALA A C 1
ATOM 1407 O O . ALA A 1 185 ? 2.952 7.789 -9.873 1.00 95.00 185 ALA A O 1
ATOM 1408 N N . ARG A 1 186 ? 4.286 8.623 -8.267 1.00 94.19 186 ARG A N 1
ATOM 1409 C CA . ARG A 1 186 ? 5.266 9.247 -9.152 1.00 94.19 186 ARG A CA 1
ATOM 1410 C C . ARG A 1 186 ? 6.626 8.566 -8.981 1.00 94.19 186 ARG A C 1
ATOM 1412 O O . ARG A 1 186 ? 7.329 8.840 -8.003 1.00 94.19 186 ARG A O 1
ATOM 1419 N N . PRO A 1 187 ? 7.015 7.682 -9.913 1.00 93.12 187 PRO A N 1
ATOM 1420 C CA . PRO A 1 187 ? 8.314 7.032 -9.871 1.00 93.12 187 PRO A CA 1
ATOM 1421 C C . PRO A 1 187 ? 9.457 8.037 -10.005 1.00 93.12 187 PRO A C 1
ATOM 1423 O O . PRO A 1 187 ? 9.368 9.022 -10.735 1.00 93.12 187 PRO A O 1
ATOM 1426 N N . THR A 1 188 ? 10.558 7.749 -9.329 1.00 92.38 188 THR A N 1
ATOM 1427 C CA . THR A 1 188 ? 11.847 8.415 -9.484 1.00 92.38 188 THR A CA 1
ATOM 1428 C C . THR A 1 188 ? 12.882 7.359 -9.816 1.00 92.38 188 THR A C 1
ATOM 1430 O O . THR A 1 188 ? 13.013 6.366 -9.097 1.00 92.38 188 THR A O 1
ATOM 1433 N N . ILE A 1 189 ? 13.619 7.576 -10.898 1.00 89.56 189 ILE A N 1
ATOM 1434 C CA . ILE A 1 189 ? 14.736 6.725 -11.302 1.00 89.56 189 ILE A CA 1
ATOM 1435 C C . ILE A 1 189 ? 16.054 7.375 -10.919 1.00 89.56 189 ILE A C 1
ATOM 1437 O O . ILE A 1 189 ? 16.144 8.599 -10.822 1.00 89.56 189 ILE A O 1
ATOM 1441 N N . ASP A 1 190 ? 17.074 6.549 -10.736 1.00 82.12 190 ASP A N 1
ATOM 1442 C CA . ASP A 1 190 ? 18.441 7.034 -10.623 1.00 82.12 190 ASP A CA 1
ATOM 1443 C C . ASP A 1 190 ? 19.092 7.075 -12.007 1.00 82.12 190 ASP A C 1
ATOM 1445 O O . ASP A 1 190 ? 18.993 6.104 -12.764 1.00 82.12 190 ASP A O 1
ATOM 1449 N N . THR A 1 191 ? 19.736 8.194 -12.334 1.00 79.81 191 THR A N 1
ATOM 1450 C CA . THR A 1 191 ? 20.427 8.402 -13.612 1.00 79.81 191 THR A CA 1
ATOM 1451 C C . THR A 1 191 ? 21.842 8.926 -13.369 1.00 79.81 191 THR A C 1
ATOM 1453 O O . THR A 1 191 ? 22.107 9.492 -12.309 1.00 79.81 191 THR A O 1
ATOM 1456 N N . PRO A 1 192 ? 22.765 8.838 -14.347 1.00 76.69 192 PRO A N 1
ATOM 1457 C CA . PRO A 1 192 ? 24.132 9.345 -14.179 1.00 76.69 192 PRO A CA 1
ATOM 1458 C C . PRO A 1 192 ? 24.245 10.839 -13.825 1.00 76.69 192 PRO A C 1
ATOM 1460 O O . PRO A 1 192 ? 25.288 11.269 -13.343 1.00 76.69 192 PRO A O 1
ATOM 1463 N N . ILE A 1 193 ? 23.200 11.636 -14.076 1.00 79.88 193 ILE A N 1
ATOM 1464 C CA . ILE A 1 193 ? 23.145 13.071 -13.741 1.00 79.88 193 ILE A CA 1
ATOM 1465 C C . ILE A 1 193 ? 22.348 13.357 -12.458 1.00 79.88 193 ILE A C 1
ATOM 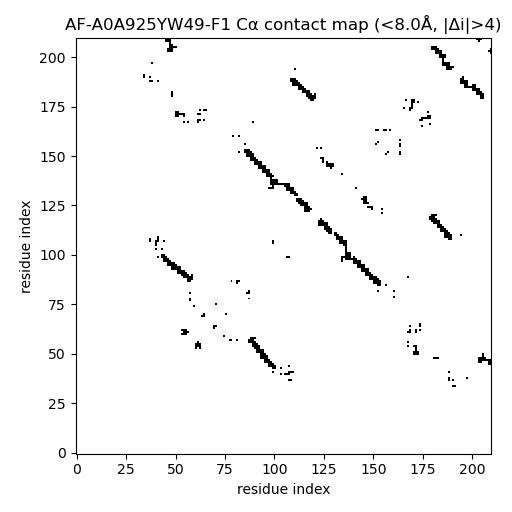1467 O O . ILE A 1 193 ? 22.155 14.518 -12.100 1.00 79.88 193 ILE A O 1
ATOM 1471 N N . GLY A 1 194 ? 21.893 12.307 -11.774 1.00 83.88 194 GLY A N 1
ATOM 1472 C CA . GLY A 1 194 ? 21.118 12.362 -10.542 1.00 83.88 194 GLY A CA 1
ATOM 1473 C C . GLY A 1 194 ? 19.694 11.806 -10.678 1.00 83.88 194 GLY A C 1
ATOM 1474 O O . GLY A 1 194 ? 19.295 11.334 -11.749 1.00 83.88 194 GLY A O 1
ATOM 1475 N N . PRO A 1 195 ? 18.911 11.861 -9.588 1.00 89.38 195 PRO A N 1
ATOM 1476 C CA . PRO A 1 195 ? 17.534 11.383 -9.562 1.00 89.38 195 PRO A CA 1
ATOM 1477 C C . PRO A 1 195 ? 16.617 12.162 -10.508 1.00 89.38 195 PRO A C 1
ATOM 1479 O O . PRO A 1 195 ? 16.612 13.394 -10.502 1.00 89.38 195 PRO A O 1
ATOM 1482 N N . VAL A 1 196 ? 15.784 11.449 -11.267 1.00 88.62 196 VAL A N 1
ATOM 1483 C CA . VAL A 1 196 ? 14.791 12.048 -12.171 1.00 88.62 196 VAL A CA 1
ATOM 1484 C C . VAL A 1 196 ? 13.412 11.467 -11.881 1.00 88.62 196 VAL A C 1
ATOM 1486 O O . VAL A 1 196 ? 13.200 10.257 -11.977 1.00 88.62 196 VAL A O 1
ATOM 1489 N N . ALA A 1 197 ? 12.467 12.338 -11.525 1.00 90.19 197 ALA A N 1
ATOM 1490 C CA . ALA A 1 197 ? 11.067 11.974 -11.341 1.00 90.19 197 ALA A CA 1
ATOM 1491 C C . ALA A 1 197 ? 10.343 11.868 -12.688 1.00 90.19 197 ALA A C 1
ATOM 1493 O O . ALA A 1 197 ? 10.638 12.594 -13.639 1.00 90.19 197 ALA A O 1
ATOM 1494 N N . TYR A 1 198 ? 9.360 10.979 -12.755 1.00 87.38 198 TYR A N 1
ATOM 1495 C CA . TYR A 1 198 ? 8.492 10.852 -13.915 1.00 87.38 198 TYR A CA 1
ATOM 1496 C C . TYR A 1 198 ? 7.658 12.126 -14.113 1.00 87.38 198 TYR A C 1
ATOM 1498 O O . TYR A 1 198 ? 7.276 12.773 -13.132 1.00 87.38 198 TYR A O 1
ATOM 1506 N N . PRO A 1 199 ? 7.348 12.491 -15.372 1.00 85.50 199 PRO A N 1
ATOM 1507 C CA . PRO A 1 199 ? 6.585 13.702 -15.663 1.00 85.50 199 PRO A CA 1
ATOM 1508 C C . PRO A 1 199 ? 5.130 13.607 -15.188 1.00 85.50 199 PRO A C 1
ATOM 1510 O O . PRO A 1 199 ? 4.549 14.617 -14.799 1.00 85.50 199 PRO A O 1
ATOM 1513 N N . ASN A 1 200 ? 4.565 12.397 -15.199 1.00 87.12 200 ASN A N 1
ATOM 1514 C CA . ASN A 1 200 ? 3.184 12.115 -14.827 1.00 87.12 200 ASN A CA 1
ATOM 1515 C C . ASN A 1 200 ? 3.129 11.026 -13.756 1.00 87.12 200 ASN A C 1
ATOM 1517 O O . ASN A 1 200 ? 4.032 10.191 -13.655 1.00 87.12 200 ASN A O 1
ATOM 1521 N N . ASP A 1 201 ? 2.040 11.027 -12.997 1.00 89.19 201 ASP A N 1
ATOM 1522 C CA . ASP A 1 201 ? 1.735 9.960 -12.053 1.00 89.19 201 ASP A CA 1
ATOM 1523 C C . ASP A 1 201 ? 1.244 8.712 -12.813 1.00 89.19 201 ASP A C 1
ATOM 1525 O O . ASP A 1 201 ? 0.649 8.815 -13.890 1.00 89.19 201 ASP A O 1
ATOM 1529 N N . ILE A 1 202 ? 1.476 7.536 -12.235 1.00 89.56 202 ILE A N 1
ATOM 1530 C CA . ILE A 1 202 ? 0.944 6.251 -12.694 1.00 89.56 202 ILE A CA 1
ATOM 1531 C C . ILE A 1 202 ? -0.066 5.722 -11.674 1.00 89.56 202 ILE A C 1
ATOM 1533 O O . ILE A 1 202 ? 0.166 5.792 -10.466 1.00 89.56 202 ILE A O 1
ATOM 1537 N N . ASP A 1 203 ? -1.179 5.178 -12.163 1.00 89.75 203 ASP A N 1
ATOM 1538 C CA . ASP A 1 203 ? -2.173 4.500 -11.329 1.00 89.75 203 ASP A CA 1
ATOM 153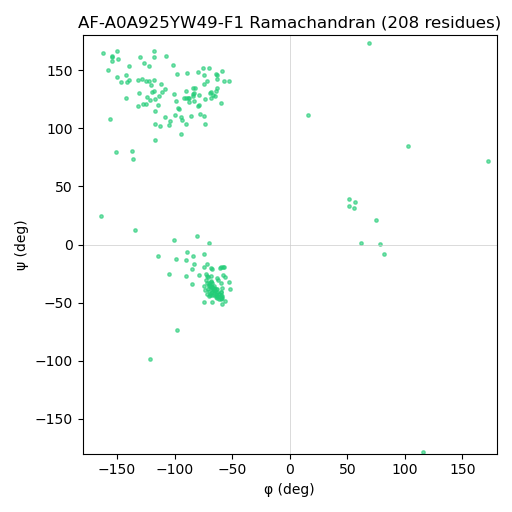9 C C . ASP A 1 203 ? -1.875 3.000 -11.319 1.00 89.75 203 ASP A C 1
ATOM 1541 O O . ASP A 1 203 ? -2.079 2.307 -12.318 1.00 89.75 203 ASP A O 1
ATOM 1545 N N . ILE A 1 204 ? -1.409 2.504 -10.175 1.00 87.38 204 ILE A N 1
ATOM 1546 C CA . ILE A 1 204 ? -1.157 1.085 -9.932 1.00 87.38 204 ILE A CA 1
ATOM 1547 C C . ILE A 1 204 ? -2.387 0.518 -9.227 1.00 87.38 204 ILE A C 1
ATOM 1549 O O . ILE A 1 204 ? -2.733 0.940 -8.121 1.00 87.38 204 ILE A O 1
ATOM 1553 N N . ILE A 1 205 ? -3.063 -0.423 -9.880 1.00 86.56 205 ILE A N 1
ATOM 1554 C CA . ILE A 1 205 ? -4.334 -0.983 -9.410 1.00 86.56 205 ILE A CA 1
ATOM 1555 C C . ILE A 1 205 ? -4.219 -2.479 -9.137 1.00 86.56 205 ILE A C 1
ATOM 1557 O O . ILE A 1 205 ? -3.244 -3.129 -9.510 1.00 86.56 205 ILE A O 1
ATOM 1561 N N . SER A 1 206 ? -5.219 -3.021 -8.448 1.00 74.94 206 SER A N 1
ATOM 1562 C CA . SER A 1 206 ? -5.239 -4.422 -8.012 1.00 74.94 206 SER A CA 1
ATOM 1563 C C . SER A 1 206 ? -5.727 -5.420 -9.067 1.00 74.94 206 SER A C 1
ATOM 1565 O O . SER A 1 206 ? -5.496 -6.622 -8.948 1.00 74.94 206 SER A O 1
ATOM 1567 N N . THR A 1 207 ? -6.388 -4.946 -10.123 1.00 65.19 207 THR A N 1
ATOM 1568 C CA . THR A 1 207 ? -7.095 -5.813 -11.079 1.00 65.19 207 THR A CA 1
ATOM 1569 C C . THR A 1 207 ? -6.238 -6.275 -12.253 1.00 65.19 207 THR A C 1
ATOM 1571 O O . THR A 1 207 ? -6.494 -7.337 -12.813 1.00 65.19 207 THR A O 1
ATOM 1574 N N . GLU A 1 208 ? -5.220 -5.510 -12.641 1.00 63.25 208 GLU A N 1
ATOM 1575 C CA . GLU A 1 208 ? -4.425 -5.768 -13.845 1.00 63.25 208 GLU A CA 1
ATOM 1576 C C . GLU A 1 208 ? -3.018 -5.173 -13.726 1.00 63.25 208 GLU A C 1
ATOM 1578 O O . GLU A 1 208 ? -2.782 -4.251 -12.948 1.00 63.25 208 GLU A O 1
ATOM 1583 N N . PHE A 1 209 ? -2.090 -5.717 -14.513 1.00 66.88 209 PHE A N 1
ATOM 1584 C CA . PHE A 1 209 ? -0.762 -5.142 -14.703 1.00 66.88 209 PHE A CA 1
ATOM 1585 C C . PHE A 1 209 ? -0.860 -3.898 -15.590 1.00 66.88 209 PHE A C 1
ATOM 1587 O O . PHE A 1 209 ? -1.383 -3.992 -16.702 1.00 66.88 209 PHE A O 1
ATOM 1594 N N . ARG A 1 210 ? -0.339 -2.767 -15.104 1.00 68.75 210 ARG A N 1
ATOM 1595 C CA . ARG A 1 210 ? -0.259 -1.494 -15.834 1.00 68.75 210 ARG A CA 1
ATOM 1596 C C . ARG A 1 210 ? 1.169 -1.033 -16.038 1.00 68.75 210 ARG A C 1
ATOM 1598 O O . ARG A 1 210 ? 1.991 -1.284 -15.131 1.00 68.75 210 ARG A O 1
#

Mean predicted aligned error: 10.16 Å

Sequence (210 aa):
MQHLHAVRTHSTSLIRRFTLSVACISLLMLSSCTQLQQMVNLAKCQFKLENAADFRVSGIDVSRIRSYSDIGLMDAAKLVYQFSQKSMPATFNLKMAVRNPKANGQTASLLKLDGKLFINGTETVMVSNPAAISIPPSDVPLMVDLPVSVDLYKFFGERGLQGLINLAAQIGGLSAEPTTLTLRARPTIDTPIGPVAYPNDIDIISTEFR

Radius of gyration: 27.77 Å; Cα contacts (8 Å, |Δi|>4): 394; chains: 1; bounding box: 85×64×68 Å